Protein AF-A0A7Z2YD79-F1 (afdb_monomer_lite)

pLDDT: mean 74.59, std 18.88, range [26.5, 95.44]

Secondary structure (DSSP, 8-state):
-HHHHHHHTS------------------HHHHHHHHHHHHTT-HHHHHHHHHHHHH-GGG-S-HHHHHHHHHHHHHTT-HHHHHHHHHHHHHHTTT-TTHHHHHHHHHHHHTTT-HHHHHHHHHHHHHHHHHHHHHHHHTS---------------------S-HHHHHHHHHHHHHHHHHHHHHHHHHHHHHHTS-HHHHHHHHHHHHHHHHHHHHHHHHHHHHHHHHHHHHHHHHHHHHHHHHTS-HHHHHHHHHHHHT--TT----HHHHHHHHHHHHHHH-GGGT--HHHHHHHHHHHHHHHHHHHTT-

Foldseek 3Di:
DVVVVVVVPPDPDDDDPDPDPDPPPPDDPVNLVVLVVCVVVVNLVSLVVNLVVCVNPVVPDPDPVVSLVSLVVNLVVVDLVSLLVQLSSLVVCCVVPVVSLVVSLVSLVVCVVPDVVSVVVNVVSVVVVVVVVVVVVVVPPDDPDDDDDDDDDDDDDDDDDDDCPPVVVVVVVVVVVVVVVVVVVVVVVVVVVVPPDPVVVVVVVVVVVVVVVVVVVVVVVVVVVVVVVVVVVVVVVVVVVVVVVPDDLVVLLCLLCVLLVHHPVDLDDLVVLVVSLVVQCVQQPVVVVHDPVSNVSSVSSSVSSVVVVVVVD

InterPro domains:
  IPR001623 DnaJ domain [PF00226] (269-307)
  IPR001623 DnaJ domain [PS50076] (255-313)
  IPR001623 DnaJ domain [SM00271] (254-310)
  IPR001623 DnaJ domain [cd06257] (269-305)
  IPR036869 Chaperone J-domain superfamily [G3DSA:1.10.287.110] (245-311)
  IPR036869 Chaperone J-domain superfamily [SSF46565] (253-310)

Sequence (313 aa):
MQRLLIILSLSIGLLIPTKADTLHTNIDSEALAQIERKADLGDTSAQQQLVDLYLADASLIRDQEWFDKLLVANAFEQHLSSQLALAEKLEALSLTQPAALDLAIAMYGVIEEQSPEARSKYYHLLERKFNDSKKAQLANLPTIEVNDSEDGQTINADRDSSIHLWLSYLVIGFLSLGLIATITILKRARDVIKSIDHTDLQQQIASQKEQISRQTQQLKKAQRLIAQYEHVNHREPQQKAYKVASATPDKRLLQACRIFGYTPKTIPSPEEIKRQYKKLSHRYHPDRHGDSEKMKSINTAFTLLIKHHTEKA

Organism: NCBI:txid1481923

Structure (mmCIF, N/CA/C/O backbone):
data_AF-A0A7Z2YD79-F1
#
_entry.id   AF-A0A7Z2YD79-F1
#
loop_
_atom_site.group_PDB
_atom_site.id
_atom_site.type_symbol
_atom_site.label_atom_id
_atom_site.label_alt_id
_atom_site.label_comp_id
_atom_site.label_asym_id
_atom_site.label_entity_id
_atom_site.label_seq_id
_atom_site.pdbx_PDB_ins_code
_atom_site.Cartn_x
_atom_site.Cartn_y
_atom_site.Cartn_z
_atom_site.occupancy
_atom_site.B_iso_or_equiv
_atom_site.auth_seq_id
_atom_site.auth_comp_id
_atom_site.auth_asym_id
_atom_site.auth_atom_id
_atom_site.pdbx_PDB_model_num
ATOM 1 N N . MET A 1 1 ? 10.516 14.520 -14.125 1.00 44.00 1 MET A N 1
ATOM 2 C CA . MET A 1 1 ? 10.399 13.426 -15.113 1.00 44.00 1 MET A CA 1
ATOM 3 C C . MET A 1 1 ? 11.576 12.450 -15.008 1.00 44.00 1 MET A C 1
ATOM 5 O O . MET A 1 1 ? 11.358 11.347 -14.542 1.00 44.00 1 MET A O 1
ATOM 9 N N . GLN A 1 2 ? 12.830 12.845 -15.287 1.00 32.50 2 GLN A N 1
ATOM 10 C CA . GLN A 1 2 ? 13.995 11.929 -15.209 1.00 32.50 2 GLN A CA 1
ATOM 11 C C . GLN A 1 2 ? 14.335 11.389 -13.804 1.00 32.50 2 GLN A C 1
ATOM 13 O O . GLN A 1 2 ? 14.799 10.264 -13.680 1.00 32.50 2 GLN A O 1
ATOM 18 N N . ARG A 1 3 ? 14.087 12.146 -12.726 1.00 31.47 3 ARG A N 1
ATOM 19 C CA . ARG A 1 3 ? 14.461 11.718 -11.361 1.00 31.47 3 ARG A CA 1
ATOM 20 C C . ARG A 1 3 ? 13.578 10.612 -10.768 1.00 31.47 3 ARG A C 1
ATOM 22 O O . ARG A 1 3 ? 14.035 9.914 -9.877 1.00 31.47 3 ARG A O 1
ATOM 29 N N . LEU A 1 4 ? 12.355 10.435 -11.272 1.00 37.72 4 LEU A N 1
ATOM 30 C CA . LEU A 1 4 ? 11.455 9.356 -10.837 1.00 37.72 4 LEU A CA 1
ATOM 31 C C . LEU A 1 4 ? 11.812 8.025 -11.522 1.00 37.72 4 LEU A C 1
ATOM 33 O O . LEU A 1 4 ? 11.772 6.982 -10.883 1.00 37.72 4 LEU A O 1
ATOM 37 N N . LEU A 1 5 ? 12.286 8.084 -12.773 1.00 42.38 5 LEU A N 1
ATOM 38 C CA . LEU A 1 5 ? 12.812 6.930 -13.514 1.00 42.38 5 LEU A CA 1
ATOM 39 C C . LEU A 1 5 ? 14.138 6.398 -12.942 1.00 42.38 5 LEU A C 1
ATOM 41 O O . LEU A 1 5 ? 14.359 5.195 -12.950 1.00 42.38 5 LEU A O 1
ATOM 45 N N . ILE A 1 6 ? 14.997 7.272 -12.401 1.00 40.12 6 ILE A N 1
ATOM 46 C CA . ILE A 1 6 ? 16.312 6.880 -11.853 1.00 40.12 6 ILE A CA 1
ATOM 47 C C . ILE A 1 6 ? 16.197 6.195 -10.478 1.00 40.12 6 ILE A C 1
ATOM 49 O O . ILE A 1 6 ? 17.045 5.384 -10.121 1.00 40.12 6 ILE A O 1
ATOM 53 N N . ILE A 1 7 ? 15.146 6.480 -9.702 1.00 43.44 7 ILE A N 1
ATOM 54 C CA . ILE A 1 7 ? 14.924 5.808 -8.407 1.00 43.44 7 ILE A CA 1
ATOM 55 C C . ILE A 1 7 ? 14.301 4.414 -8.612 1.00 43.44 7 ILE A C 1
ATOM 57 O O . ILE A 1 7 ? 14.540 3.517 -7.812 1.00 43.44 7 ILE A O 1
ATOM 61 N N . LEU A 1 8 ? 13.579 4.200 -9.718 1.00 42.88 8 LEU A N 1
ATOM 62 C CA . LEU A 1 8 ? 13.009 2.901 -10.095 1.00 42.88 8 LEU A CA 1
ATOM 63 C C . LEU A 1 8 ? 13.995 1.970 -10.826 1.00 42.88 8 LEU A C 1
ATOM 65 O O . LEU A 1 8 ? 13.714 0.784 -10.951 1.00 42.88 8 LEU A O 1
ATOM 69 N N . SER A 1 9 ? 15.155 2.462 -11.278 1.00 37.72 9 SER A N 1
ATOM 70 C CA . SER A 1 9 ? 16.135 1.667 -12.037 1.00 37.72 9 SER A CA 1
ATOM 71 C C . SER A 1 9 ? 17.168 0.922 -11.179 1.00 37.72 9 SER A C 1
ATOM 73 O O . SER A 1 9 ? 18.144 0.407 -11.721 1.00 37.72 9 SER A O 1
ATOM 75 N N . LEU A 1 10 ? 17.006 0.864 -9.852 1.00 40.34 10 LEU A N 1
ATOM 76 C CA . LEU A 1 10 ? 17.893 0.088 -8.981 1.00 40.34 10 LEU A CA 1
ATOM 77 C C . LEU A 1 10 ? 17.223 -1.230 -8.563 1.00 40.34 10 LEU A C 1
ATOM 79 O O . LEU A 1 10 ? 16.503 -1.307 -7.570 1.00 40.34 10 LEU A O 1
ATOM 83 N N . SER A 1 11 ? 17.522 -2.264 -9.352 1.00 44.88 11 SER A N 1
ATOM 84 C CA . SER A 1 11 ? 17.367 -3.690 -9.038 1.00 44.88 11 SER A CA 1
ATOM 85 C C . SER A 1 11 ? 15.944 -4.152 -8.720 1.00 44.88 11 SER A C 1
ATOM 87 O O . SER A 1 11 ? 15.624 -4.525 -7.591 1.00 44.88 11 SER A O 1
ATOM 89 N N . ILE A 1 12 ? 15.108 -4.213 -9.756 1.00 50.62 12 ILE A N 1
ATOM 90 C CA . ILE A 1 12 ? 13.835 -4.930 -9.710 1.00 50.62 12 ILE A CA 1
ATOM 91 C C . ILE A 1 12 ? 14.091 -6.376 -10.142 1.00 50.62 12 ILE A C 1
ATOM 93 O O . ILE A 1 12 ? 14.027 -6.733 -11.311 1.00 50.62 12 ILE A O 1
ATOM 97 N N . GLY A 1 13 ? 14.441 -7.206 -9.168 1.00 44.19 13 GLY A N 1
ATOM 98 C CA . GLY A 1 13 ? 14.513 -8.654 -9.311 1.00 44.19 13 GLY A CA 1
ATOM 99 C C . GLY A 1 13 ? 13.695 -9.286 -8.202 1.00 44.19 13 GLY A C 1
ATOM 100 O O . GLY A 1 13 ? 14.263 -9.791 -7.240 1.00 44.19 13 GLY A O 1
ATOM 101 N N . LEU A 1 14 ? 12.367 -9.202 -8.291 1.00 38.81 14 LEU A N 1
ATOM 102 C CA . LEU A 1 14 ? 11.480 -9.956 -7.412 1.00 38.81 14 LEU A CA 1
ATOM 103 C C . LEU A 1 14 ? 10.373 -10.593 -8.252 1.00 38.81 14 LEU A C 1
ATOM 105 O O . LEU A 1 14 ? 9.575 -9.899 -8.879 1.00 38.81 14 LEU A O 1
ATOM 109 N N . LEU A 1 15 ? 10.382 -11.926 -8.267 1.00 39.72 15 LEU A N 1
ATOM 110 C CA . LEU A 1 15 ? 9.364 -12.775 -8.872 1.00 39.72 15 LEU A CA 1
ATOM 111 C C . LEU A 1 15 ? 8.005 -12.454 -8.237 1.00 39.72 15 LEU A C 1
ATOM 113 O O . LEU A 1 15 ? 7.855 -12.541 -7.018 1.00 39.72 15 LEU A O 1
ATOM 117 N N . ILE A 1 16 ? 7.026 -12.102 -9.065 1.00 44.88 16 ILE A N 1
ATOM 118 C CA . ILE A 1 16 ? 5.628 -11.958 -8.654 1.00 44.88 16 ILE A CA 1
ATOM 119 C C . ILE A 1 16 ? 5.097 -13.371 -8.353 1.00 44.88 16 ILE A C 1
ATOM 121 O O . ILE A 1 16 ? 5.139 -14.221 -9.244 1.00 44.88 16 ILE A O 1
ATOM 125 N N . PRO A 1 17 ? 4.592 -13.676 -7.145 1.00 37.09 17 PRO A N 1
ATOM 126 C CA . PRO A 1 17 ? 3.834 -14.899 -6.933 1.00 37.09 17 PRO A CA 1
ATOM 127 C C . PRO A 1 17 ? 2.419 -14.691 -7.484 1.00 37.09 17 PRO A C 1
ATOM 129 O O . PRO A 1 17 ? 1.547 -14.161 -6.797 1.00 37.09 17 PRO A O 1
ATOM 132 N N . THR A 1 18 ? 2.180 -15.086 -8.735 1.00 41.19 18 THR A N 1
ATOM 133 C CA . THR A 1 18 ? 0.824 -15.129 -9.287 1.00 41.19 18 THR A CA 1
ATOM 134 C C . THR A 1 18 ? 0.119 -16.392 -8.801 1.00 41.19 18 THR A C 1
ATOM 136 O O . THR A 1 18 ? 0.639 -17.509 -8.845 1.00 41.19 18 THR A O 1
ATOM 139 N N . LYS A 1 19 ? -1.094 -16.204 -8.285 1.00 37.41 19 LYS A N 1
ATOM 140 C CA . LYS A 1 19 ? -2.039 -17.278 -7.999 1.00 37.41 19 LYS A CA 1
ATOM 141 C C . LYS A 1 19 ? -2.409 -17.913 -9.341 1.00 37.41 19 LYS A C 1
ATOM 143 O O . LYS A 1 19 ? -3.226 -17.373 -10.075 1.00 37.41 19 LYS A O 1
ATOM 148 N N . ALA A 1 20 ? -1.734 -19.006 -9.676 1.00 37.53 20 ALA A N 1
ATOM 149 C CA . ALA A 1 20 ? -1.903 -19.719 -10.931 1.00 37.53 20 ALA A CA 1
ATOM 150 C C . ALA A 1 20 ? -3.272 -20.419 -10.981 1.00 37.53 20 ALA A C 1
ATOM 152 O O . ALA A 1 20 ? -3.396 -21.580 -10.602 1.00 37.53 20 ALA A O 1
ATOM 153 N N . ASP A 1 21 ? -4.289 -19.714 -11.473 1.00 36.91 21 ASP A N 1
ATOM 154 C CA . ASP A 1 21 ? -5.290 -20.346 -12.329 1.00 36.91 21 ASP A CA 1
ATOM 155 C C . ASP A 1 21 ? -4.723 -20.280 -13.750 1.00 36.91 21 ASP A C 1
ATOM 157 O O . ASP A 1 21 ? -4.770 -19.247 -14.415 1.00 36.91 21 ASP A O 1
ATOM 161 N N . THR A 1 22 ? -4.087 -21.367 -14.186 1.00 42.34 22 THR A N 1
ATOM 162 C CA . THR A 1 22 ? -3.480 -21.491 -15.516 1.00 42.34 22 THR A CA 1
ATOM 163 C C . THR A 1 22 ? -4.565 -21.517 -16.592 1.00 42.34 22 THR A C 1
ATOM 165 O O . THR A 1 22 ? -4.960 -22.584 -17.069 1.00 42.34 22 THR A O 1
ATOM 168 N N . LEU A 1 23 ? -5.049 -20.345 -17.000 1.00 39.56 23 LEU A N 1
ATOM 169 C CA . LEU A 1 23 ? -5.599 -20.164 -18.336 1.00 39.56 23 LEU A CA 1
ATOM 170 C C . LEU A 1 23 ? -4.406 -19.938 -19.268 1.00 39.56 23 LEU A C 1
ATOM 172 O O . LEU A 1 23 ? -3.889 -18.831 -19.362 1.00 39.56 23 LEU A O 1
ATOM 176 N N . HIS A 1 24 ? -3.941 -20.992 -19.940 1.00 48.91 24 HIS A N 1
ATOM 177 C CA . HIS A 1 24 ? -2.973 -20.830 -21.022 1.00 48.91 24 HIS A CA 1
ATOM 178 C C . HIS A 1 24 ? -3.610 -19.965 -22.112 1.00 48.91 24 HIS A C 1
ATOM 180 O O . HIS A 1 24 ? -4.477 -20.426 -22.860 1.00 48.91 24 HIS A O 1
ATOM 186 N N . THR A 1 25 ? -3.200 -18.702 -22.201 1.00 58.38 25 THR A N 1
ATOM 187 C CA . THR A 1 25 ? -3.506 -17.857 -23.350 1.00 58.38 25 THR A CA 1
ATOM 188 C C . THR A 1 25 ? -2.749 -18.430 -24.541 1.00 58.38 25 THR A C 1
ATOM 190 O O . THR A 1 25 ? -1.557 -18.189 -24.705 1.00 58.38 25 THR A O 1
ATOM 193 N N . ASN A 1 26 ? -3.423 -19.257 -25.342 1.00 66.12 26 ASN A N 1
ATOM 194 C CA . ASN A 1 26 ? -2.871 -19.829 -26.566 1.00 66.12 26 ASN A CA 1
ATOM 195 C C . ASN A 1 26 ? -2.767 -18.725 -27.630 1.00 66.12 26 ASN A C 1
ATOM 197 O O . ASN A 1 26 ? -3.667 -18.552 -28.450 1.00 66.12 26 ASN A O 1
ATOM 201 N N . ILE A 1 27 ? -1.718 -17.910 -27.532 1.00 77.62 27 ILE A N 1
ATOM 202 C CA . ILE A 1 27 ? -1.375 -16.890 -28.516 1.00 77.62 27 ILE A CA 1
ATOM 203 C C . ILE A 1 27 ? -0.245 -17.410 -29.384 1.00 77.62 27 ILE A C 1
ATOM 205 O O . ILE A 1 27 ? 0.809 -17.816 -28.893 1.00 77.62 27 ILE A O 1
ATOM 209 N N . ASP A 1 28 ? -0.467 -17.343 -30.692 1.00 85.38 28 ASP A N 1
ATOM 210 C CA . ASP A 1 28 ? 0.536 -17.696 -31.682 1.00 85.38 28 ASP A CA 1
ATOM 211 C C . ASP A 1 28 ? 1.771 -16.795 -31.533 1.00 85.38 28 ASP A C 1
ATOM 213 O O . ASP A 1 28 ? 1.665 -15.569 -31.426 1.00 85.38 28 ASP A O 1
ATOM 217 N N . SER A 1 29 ? 2.969 -17.387 -31.587 1.00 84.38 29 SER A N 1
ATOM 218 C CA . SER A 1 29 ? 4.231 -16.641 -31.445 1.00 84.38 29 SER A CA 1
ATOM 219 C C . SER A 1 29 ? 4.384 -15.517 -32.478 1.00 84.38 29 SER A C 1
ATOM 221 O O . SER A 1 29 ? 5.078 -14.536 -32.210 1.00 84.38 29 SER A O 1
ATOM 223 N N . GLU A 1 30 ? 3.777 -15.654 -33.657 1.00 88.81 30 GLU A N 1
ATOM 224 C CA . GLU A 1 30 ? 3.788 -14.621 -34.695 1.00 88.81 30 GLU A CA 1
ATOM 225 C C . GLU A 1 30 ? 2.890 -13.432 -34.326 1.00 88.81 30 GLU A C 1
ATOM 227 O O . GLU A 1 30 ? 3.283 -12.278 -34.516 1.00 88.81 30 GLU A O 1
ATOM 232 N N . ALA A 1 31 ? 1.725 -13.704 -33.731 1.00 88.06 31 ALA A N 1
ATOM 233 C CA . ALA A 1 31 ? 0.810 -12.679 -33.244 1.00 88.06 31 ALA A CA 1
ATOM 234 C C . ALA A 1 31 ? 1.432 -11.892 -32.081 1.00 88.06 31 ALA A C 1
ATOM 236 O O . ALA A 1 31 ? 1.391 -10.661 -32.092 1.00 88.06 31 ALA A O 1
ATOM 237 N N . LEU A 1 32 ? 2.095 -12.575 -31.137 1.00 89.56 32 LEU A N 1
ATOM 238 C CA . LEU A 1 32 ? 2.839 -11.919 -30.055 1.00 89.56 32 LEU A CA 1
ATOM 239 C C . LEU A 1 32 ? 3.935 -10.996 -30.609 1.00 89.56 32 LEU A C 1
ATOM 241 O O . LEU A 1 32 ? 3.976 -9.817 -30.268 1.00 89.56 32 LEU A O 1
ATOM 245 N N . ALA A 1 33 ? 4.749 -11.485 -31.550 1.00 90.38 33 ALA A N 1
ATOM 246 C CA . ALA A 1 33 ? 5.812 -10.692 -32.173 1.00 90.38 33 ALA A CA 1
ATOM 247 C C . ALA A 1 33 ? 5.286 -9.493 -32.988 1.00 90.38 33 ALA A C 1
ATOM 249 O O . ALA A 1 33 ? 6.007 -8.525 -33.244 1.00 90.38 33 ALA A O 1
ATOM 250 N N . GLN A 1 34 ? 4.042 -9.545 -33.470 1.00 92.94 34 GLN A N 1
ATOM 251 C CA . GLN A 1 34 ? 3.404 -8.399 -34.112 1.00 92.94 34 GLN A CA 1
ATOM 252 C C . GLN A 1 34 ? 2.958 -7.351 -33.085 1.00 92.94 34 GLN A C 1
ATOM 254 O O . GLN A 1 34 ? 3.120 -6.157 -33.342 1.00 92.94 34 GLN A O 1
ATOM 259 N N . ILE A 1 35 ? 2.418 -7.785 -31.943 1.00 92.19 35 ILE A N 1
ATOM 260 C CA . ILE A 1 35 ? 2.015 -6.898 -30.844 1.00 92.19 35 ILE A CA 1
ATOM 261 C C . ILE A 1 35 ? 3.248 -6.213 -30.247 1.00 92.19 35 ILE A C 1
ATOM 263 O O . ILE A 1 35 ? 3.247 -4.991 -30.137 1.00 92.19 35 ILE A O 1
ATOM 267 N N . GLU A 1 36 ? 4.319 -6.962 -29.967 1.00 91.94 36 GLU A N 1
ATOM 268 C CA . GLU A 1 36 ? 5.601 -6.423 -29.482 1.00 91.94 36 GLU A CA 1
ATOM 269 C C . GLU A 1 36 ? 6.131 -5.327 -30.413 1.00 91.94 36 GLU A C 1
ATOM 271 O O . GLU A 1 36 ? 6.377 -4.206 -29.979 1.00 91.94 36 GLU A O 1
ATOM 276 N N . ARG A 1 37 ? 6.193 -5.597 -31.726 1.00 92.38 37 ARG A N 1
ATOM 277 C CA . ARG A 1 37 ? 6.650 -4.603 -32.711 1.00 92.38 37 ARG A CA 1
ATOM 278 C C . ARG A 1 37 ? 5.801 -3.336 -32.722 1.00 92.38 37 ARG A C 1
ATOM 280 O O . ARG A 1 37 ? 6.340 -2.249 -32.889 1.00 92.38 37 ARG A O 1
ATOM 287 N N . LYS A 1 38 ? 4.478 -3.449 -32.588 1.00 93.19 38 LYS A N 1
ATOM 288 C CA . LYS A 1 38 ? 3.597 -2.271 -32.519 1.00 93.19 38 LYS A CA 1
ATOM 289 C C . LYS A 1 38 ? 3.793 -1.504 -31.212 1.00 93.19 38 LYS A C 1
ATOM 291 O O . LYS A 1 38 ? 3.866 -0.278 -31.242 1.00 93.19 38 LYS A O 1
ATOM 296 N N . ALA A 1 39 ? 3.929 -2.218 -30.097 1.00 90.75 39 ALA A N 1
ATOM 297 C CA . ALA A 1 39 ? 4.196 -1.632 -28.790 1.00 90.75 39 ALA A CA 1
ATOM 298 C C . ALA A 1 39 ? 5.530 -0.860 -28.777 1.00 90.75 39 ALA A C 1
ATOM 300 O O . ALA A 1 39 ? 5.572 0.272 -28.289 1.00 90.75 39 ALA A O 1
ATOM 301 N N . ASP A 1 40 ? 6.575 -1.416 -29.401 1.00 89.19 40 ASP A N 1
ATOM 302 C CA . ASP A 1 40 ? 7.886 -0.777 -29.589 1.00 89.19 40 ASP A CA 1
ATOM 303 C C . ASP A 1 40 ? 7.817 0.493 -30.446 1.00 89.19 40 ASP A C 1
ATOM 305 O O . ASP A 1 40 ? 8.563 1.447 -30.225 1.00 89.19 40 ASP A O 1
ATOM 309 N N . LEU A 1 41 ? 6.898 0.532 -31.414 1.00 91.81 41 LEU A N 1
ATOM 310 C CA . LEU A 1 41 ? 6.641 1.710 -32.245 1.00 91.81 41 LEU A CA 1
ATOM 311 C C . LEU A 1 41 ? 5.810 2.792 -31.530 1.00 91.81 41 LEU A C 1
ATOM 313 O O . LEU A 1 41 ? 5.573 3.850 -32.113 1.00 91.81 41 LEU A O 1
ATOM 317 N N . GLY A 1 42 ? 5.392 2.559 -30.282 1.00 86.50 42 GLY A N 1
ATOM 318 C CA . GLY A 1 42 ? 4.643 3.524 -29.475 1.00 86.50 42 GLY A CA 1
ATOM 319 C C . GLY A 1 42 ? 3.121 3.442 -29.615 1.00 86.50 42 GLY A C 1
ATOM 320 O O . GLY A 1 42 ? 2.435 4.387 -29.236 1.00 86.50 42 GLY A O 1
ATOM 321 N N . ASP A 1 43 ? 2.579 2.352 -30.167 1.00 91.06 43 ASP A N 1
ATOM 322 C CA . ASP A 1 43 ? 1.129 2.130 -30.231 1.00 91.06 43 ASP A CA 1
ATOM 323 C C . ASP A 1 43 ? 0.580 1.802 -28.832 1.00 91.06 43 ASP A C 1
ATOM 325 O O . ASP A 1 43 ? 0.763 0.690 -28.337 1.00 91.06 43 ASP A O 1
ATOM 329 N N . THR A 1 44 ? -0.106 2.758 -28.199 1.00 88.62 44 THR A N 1
ATOM 330 C CA . THR A 1 44 ? -0.628 2.626 -26.827 1.00 88.62 44 THR A CA 1
ATOM 331 C C . THR A 1 44 ? -1.635 1.484 -26.678 1.00 88.62 44 THR A C 1
ATOM 333 O O . THR A 1 44 ? -1.644 0.794 -25.661 1.00 88.62 44 THR A O 1
ATOM 336 N N . SER A 1 45 ? -2.430 1.192 -27.714 1.00 89.31 45 SER A N 1
ATOM 337 C CA . SER A 1 45 ? -3.363 0.062 -27.680 1.00 89.31 45 SER A CA 1
ATOM 338 C C . SER A 1 45 ? -2.619 -1.270 -27.700 1.00 89.31 45 SER A C 1
ATOM 340 O O . SER A 1 45 ? -3.028 -2.205 -27.013 1.00 89.31 45 SER A O 1
ATOM 342 N N . ALA A 1 46 ? -1.541 -1.368 -28.483 1.00 91.19 46 ALA A N 1
ATOM 343 C CA . ALA A 1 46 ? -0.698 -2.559 -28.509 1.00 91.19 46 ALA A CA 1
ATOM 344 C C . ALA A 1 46 ? 0.103 -2.710 -27.209 1.00 91.19 46 ALA A C 1
ATOM 346 O O . ALA A 1 46 ? 0.274 -3.827 -26.732 1.00 91.19 46 ALA A O 1
ATOM 347 N N . GLN A 1 47 ? 0.550 -1.600 -26.617 1.00 90.88 47 GLN A N 1
ATOM 348 C CA . GLN A 1 47 ? 1.218 -1.583 -25.316 1.00 90.88 47 GLN A CA 1
ATOM 349 C C . GLN A 1 47 ? 0.305 -2.114 -24.209 1.00 90.88 47 GLN A C 1
ATOM 351 O O . GLN A 1 47 ? 0.705 -3.030 -23.493 1.00 90.88 47 GLN A O 1
ATOM 356 N N . GLN A 1 48 ? -0.932 -1.619 -24.119 1.00 89.38 48 GLN A N 1
ATOM 357 C CA . GLN A 1 48 ? -1.895 -2.101 -23.130 1.00 89.38 48 GLN A CA 1
ATOM 358 C C . GLN A 1 48 ? -2.261 -3.569 -23.371 1.00 89.38 48 GLN A C 1
ATOM 360 O O . GLN A 1 48 ? -2.257 -4.366 -22.434 1.00 89.38 48 GLN A O 1
ATOM 365 N N . GLN A 1 49 ? -2.501 -3.953 -24.630 1.00 90.75 49 GLN A N 1
ATOM 366 C CA . GLN A 1 49 ? -2.765 -5.348 -24.983 1.00 90.75 49 GLN A CA 1
ATOM 367 C C . GLN A 1 49 ? -1.609 -6.254 -24.550 1.00 90.75 49 GLN A C 1
ATOM 369 O O . GLN A 1 49 ? -1.841 -7.327 -24.004 1.00 90.75 49 GLN A O 1
ATOM 374 N N . LEU A 1 50 ? -0.366 -5.825 -24.758 1.00 91.56 50 LEU A N 1
ATOM 375 C CA . LEU A 1 50 ? 0.804 -6.594 -24.363 1.00 91.56 50 LEU A CA 1
ATOM 376 C C . LEU A 1 50 ? 0.952 -6.708 -22.844 1.00 91.56 50 LEU A C 1
ATOM 378 O O . LEU A 1 50 ? 1.283 -7.783 -22.349 1.00 91.56 50 LEU A O 1
ATOM 382 N N . VAL A 1 51 ? 0.673 -5.629 -22.106 1.00 91.62 51 VAL A N 1
ATOM 383 C CA . VAL A 1 51 ? 0.663 -5.650 -20.639 1.00 91.62 51 VAL A CA 1
ATOM 384 C C . VAL A 1 51 ? -0.364 -6.654 -20.129 1.00 91.62 51 VAL A C 1
ATOM 386 O O . VAL A 1 51 ? -0.016 -7.496 -19.307 1.00 91.62 51 VAL A O 1
ATOM 389 N N . ASP A 1 52 ? -1.592 -6.631 -20.649 1.00 91.00 52 ASP A N 1
ATOM 390 C CA . ASP A 1 52 ? -2.640 -7.565 -20.229 1.00 91.00 52 ASP A CA 1
ATOM 391 C C . ASP A 1 52 ? -2.255 -9.030 -20.514 1.00 91.00 52 ASP A C 1
ATOM 393 O O . ASP A 1 52 ? -2.513 -9.908 -19.689 1.00 91.00 52 ASP A O 1
ATOM 397 N N . LEU A 1 53 ? -1.573 -9.301 -21.635 1.00 91.25 53 LEU A N 1
ATOM 398 C CA . LEU A 1 53 ? -1.055 -10.639 -21.949 1.00 91.25 53 LEU A CA 1
ATOM 399 C C . LEU A 1 53 ? 0.032 -11.095 -20.980 1.00 91.25 53 LEU A C 1
ATOM 401 O O . LEU A 1 53 ? 0.002 -12.232 -20.520 1.00 91.25 53 LEU A O 1
ATOM 405 N N . TYR A 1 54 ? 0.973 -10.218 -20.644 1.00 91.69 54 TYR A N 1
ATOM 406 C CA . TYR A 1 54 ? 2.052 -10.534 -19.707 1.00 91.69 54 TYR A CA 1
ATOM 407 C C . TYR A 1 54 ? 1.570 -10.665 -18.262 1.00 91.69 54 TYR A C 1
ATOM 409 O O . TYR A 1 54 ? 2.127 -11.452 -17.499 1.00 91.69 54 TYR A O 1
ATOM 417 N N . LEU A 1 55 ? 0.519 -9.935 -17.884 1.00 90.12 55 LEU A N 1
ATOM 418 C CA . LEU A 1 55 ? -0.148 -10.115 -16.595 1.00 90.12 55 LEU A CA 1
ATOM 419 C C . LEU A 1 55 ? -0.915 -11.440 -16.528 1.00 90.12 55 LEU A C 1
ATOM 421 O O . LEU A 1 55 ? -0.950 -12.062 -15.466 1.00 90.12 55 LEU A O 1
ATOM 425 N N . ALA A 1 56 ? -1.511 -11.879 -17.640 1.00 88.88 56 ALA A N 1
ATOM 426 C CA . ALA A 1 56 ? -2.200 -13.165 -17.723 1.00 88.88 56 ALA A CA 1
ATOM 427 C C . ALA A 1 56 ? -1.225 -14.352 -17.721 1.00 88.88 56 ALA A C 1
ATOM 429 O O . ALA A 1 56 ? -1.473 -15.352 -17.047 1.00 88.88 56 ALA A O 1
ATOM 430 N N . ASP A 1 57 ? -0.110 -14.236 -18.444 1.00 88.00 57 ASP A N 1
ATOM 431 C CA . ASP A 1 57 ? 0.912 -15.271 -18.533 1.00 88.00 57 ASP A CA 1
ATOM 432 C C . ASP A 1 57 ? 2.324 -14.674 -18.454 1.00 88.00 57 ASP A C 1
ATOM 434 O O . ASP A 1 57 ? 2.928 -14.251 -19.444 1.00 88.00 57 ASP A O 1
ATOM 438 N N . ALA A 1 58 ? 2.885 -14.710 -17.245 1.00 85.69 58 ALA A N 1
ATOM 439 C CA . ALA A 1 58 ? 4.234 -14.229 -16.973 1.00 85.69 58 ALA A CA 1
ATOM 440 C C . ALA A 1 58 ? 5.326 -15.033 -17.708 1.00 85.69 58 ALA A C 1
ATOM 442 O O . ALA A 1 58 ? 6.448 -14.547 -17.836 1.00 85.69 58 ALA A O 1
ATOM 443 N N . SER A 1 59 ? 5.030 -16.243 -18.211 1.00 87.25 59 SER A N 1
ATOM 444 C CA . SER A 1 59 ? 6.001 -17.042 -18.976 1.00 87.25 59 SER A CA 1
ATOM 445 C C . SER A 1 59 ? 6.298 -16.457 -20.360 1.00 87.25 59 SER A C 1
ATOM 447 O O . SER A 1 59 ? 7.335 -16.765 -20.950 1.00 87.25 59 SER A O 1
ATOM 449 N N . LEU A 1 60 ? 5.424 -15.576 -20.857 1.00 87.44 60 LEU A N 1
ATOM 450 C CA . LEU A 1 60 ? 5.609 -14.866 -22.121 1.00 87.44 60 LEU A CA 1
ATOM 451 C C . LEU A 1 60 ? 6.606 -13.704 -22.002 1.00 87.44 60 LEU A C 1
ATOM 453 O O . LEU A 1 60 ? 7.098 -13.220 -23.022 1.00 87.44 60 LEU A O 1
ATOM 457 N N . ILE A 1 61 ? 6.927 -13.265 -20.780 1.00 87.88 61 ILE A N 1
ATOM 458 C CA . ILE A 1 61 ? 7.818 -12.130 -20.534 1.00 87.88 61 ILE A CA 1
ATOM 459 C C . ILE A 1 61 ? 9.259 -12.525 -20.875 1.00 87.88 61 ILE A C 1
ATOM 461 O O . ILE A 1 61 ? 9.891 -13.326 -20.186 1.00 87.88 61 ILE A O 1
ATOM 465 N N . ARG A 1 62 ? 9.801 -11.920 -21.935 1.00 85.00 62 ARG A N 1
ATOM 466 C CA . ARG A 1 62 ? 11.196 -12.120 -22.370 1.00 85.00 62 ARG A CA 1
ATOM 467 C C . ARG A 1 62 ? 12.171 -11.164 -21.693 1.00 85.00 62 ARG A C 1
ATOM 469 O O . ARG A 1 62 ? 13.294 -11.548 -21.382 1.00 85.00 62 ARG A O 1
ATOM 476 N N . ASP A 1 63 ? 11.732 -9.926 -21.481 1.00 87.56 63 ASP A N 1
ATOM 477 C CA . ASP A 1 63 ? 12.504 -8.856 -20.855 1.00 87.56 63 ASP A CA 1
ATOM 478 C C . ASP A 1 63 ? 11.678 -8.228 -19.727 1.00 87.56 63 ASP A C 1
ATOM 480 O O . ASP A 1 63 ? 10.718 -7.485 -19.955 1.00 87.56 63 ASP A O 1
ATOM 484 N N . GLN A 1 64 ? 12.066 -8.553 -18.493 1.00 87.62 64 GLN A N 1
ATOM 485 C CA . GLN A 1 64 ? 11.411 -8.047 -17.294 1.00 87.62 64 GLN A CA 1
ATOM 486 C C . GLN A 1 64 ? 11.592 -6.532 -17.145 1.00 87.62 64 GLN A C 1
ATOM 488 O O . GLN A 1 64 ? 10.657 -5.845 -16.750 1.00 87.62 64 GLN A O 1
ATOM 493 N N . GLU A 1 65 ? 12.767 -5.988 -17.471 1.00 88.06 65 GLU A N 1
ATOM 494 C CA . GLU A 1 65 ? 13.037 -4.556 -17.311 1.00 88.06 65 GLU A CA 1
ATOM 495 C C . GLU A 1 65 ? 12.196 -3.733 -18.292 1.00 88.06 65 GLU A C 1
ATOM 497 O O . GLU A 1 65 ? 11.682 -2.660 -17.956 1.00 88.06 65 GLU A O 1
ATOM 502 N N . TRP A 1 66 ? 12.031 -4.247 -19.508 1.00 87.81 66 TRP A N 1
ATOM 503 C CA . TRP A 1 66 ? 11.157 -3.640 -20.498 1.00 87.81 66 TRP A CA 1
ATOM 504 C C . TRP A 1 66 ? 9.687 -3.697 -20.080 1.00 87.81 66 TRP A C 1
ATOM 506 O O . TRP A 1 66 ? 9.015 -2.661 -20.096 1.00 87.81 66 TRP A O 1
ATOM 516 N N . PHE A 1 67 ? 9.207 -4.859 -19.624 1.00 91.19 67 PHE A N 1
ATOM 517 C CA . PHE A 1 67 ? 7.842 -4.991 -19.114 1.00 91.19 67 PHE A CA 1
ATOM 518 C C . PHE A 1 67 ? 7.572 -4.029 -17.955 1.00 91.19 67 PHE A C 1
ATOM 520 O O . PHE A 1 67 ? 6.528 -3.390 -17.905 1.00 91.19 67 PHE A O 1
ATOM 527 N N . ASP A 1 68 ? 8.535 -3.858 -17.055 1.00 89.50 68 ASP A N 1
ATOM 528 C CA . ASP A 1 68 ? 8.399 -2.972 -15.907 1.00 89.50 68 ASP A CA 1
ATOM 529 C C . ASP A 1 68 ? 8.210 -1.507 -16.317 1.00 89.50 68 ASP A C 1
ATOM 531 O O . ASP A 1 68 ? 7.359 -0.804 -15.766 1.00 89.50 68 ASP A O 1
ATOM 535 N N . LYS A 1 69 ? 8.980 -1.044 -17.308 1.00 89.62 69 LYS A N 1
ATOM 536 C CA . LYS A 1 69 ? 8.834 0.305 -17.874 1.00 89.62 69 LYS A CA 1
ATOM 537 C C . LYS A 1 69 ? 7.480 0.468 -18.554 1.00 89.62 69 LYS A C 1
ATOM 539 O O . LYS A 1 69 ? 6.820 1.491 -18.365 1.00 89.62 69 LYS A O 1
ATOM 544 N N . LEU A 1 70 ? 7.074 -0.544 -19.316 1.00 90.38 70 LEU A N 1
ATOM 545 C CA . LEU A 1 70 ? 5.808 -0.565 -20.034 1.00 90.38 70 LEU A CA 1
ATOM 546 C C . LEU A 1 70 ? 4.614 -0.520 -19.072 1.00 90.38 70 LEU A C 1
ATOM 548 O O . LEU A 1 70 ? 3.702 0.284 -19.257 1.00 90.38 70 LEU A O 1
ATOM 552 N N . LEU A 1 71 ? 4.658 -1.322 -18.008 1.00 91.56 71 LEU A N 1
ATOM 553 C CA . LEU A 1 71 ? 3.645 -1.377 -16.960 1.00 91.56 71 LEU A CA 1
ATOM 554 C C . LEU A 1 71 ? 3.481 -0.018 -16.274 1.00 91.56 71 LEU A C 1
ATOM 556 O O . LEU A 1 71 ? 2.362 0.459 -16.100 1.00 91.56 71 LEU A O 1
ATOM 560 N N . VAL A 1 72 ? 4.595 0.632 -15.922 1.00 89.88 72 VAL A N 1
ATOM 561 C CA . VAL A 1 72 ? 4.567 1.972 -15.322 1.00 89.88 72 VAL A CA 1
ATOM 562 C C . VAL A 1 72 ? 3.948 2.989 -16.279 1.00 89.88 72 VAL A C 1
ATOM 564 O O . VAL A 1 72 ? 3.109 3.776 -15.849 1.00 89.88 72 VAL A O 1
ATOM 567 N N . ALA A 1 73 ? 4.321 2.970 -17.561 1.00 87.69 73 ALA A N 1
ATOM 568 C CA . ALA A 1 73 ? 3.752 3.875 -18.558 1.00 87.69 73 ALA A CA 1
ATOM 569 C C . ALA A 1 73 ? 2.227 3.700 -18.680 1.00 87.69 73 ALA A C 1
ATOM 571 O O . ALA A 1 73 ? 1.487 4.670 -18.528 1.00 87.69 73 ALA A O 1
ATOM 572 N N . ASN A 1 74 ? 1.760 2.459 -18.830 1.00 88.44 74 ASN A N 1
ATOM 573 C CA . ASN A 1 74 ? 0.337 2.143 -18.990 1.00 88.44 74 ASN A CA 1
ATOM 574 C C . ASN A 1 74 ? -0.482 2.432 -17.722 1.00 88.44 74 ASN A C 1
ATOM 576 O O . ASN A 1 74 ? -1.643 2.832 -17.803 1.00 88.44 74 ASN A O 1
ATOM 580 N N . ALA A 1 75 ? 0.111 2.303 -16.532 1.00 87.38 75 ALA A N 1
ATOM 581 C CA . ALA A 1 75 ? -0.558 2.672 -15.285 1.00 87.38 75 ALA A CA 1
ATOM 582 C C . ALA A 1 75 ? -0.902 4.176 -15.217 1.00 87.38 75 ALA A C 1
ATOM 584 O O . ALA A 1 75 ? -1.916 4.557 -14.621 1.00 87.38 75 ALA A O 1
ATOM 585 N N . PHE A 1 76 ? -0.105 5.047 -15.848 1.00 83.94 76 PHE A N 1
ATOM 586 C CA . PHE A 1 76 ? -0.409 6.482 -15.934 1.00 83.94 76 PHE A CA 1
ATOM 587 C C . PHE A 1 76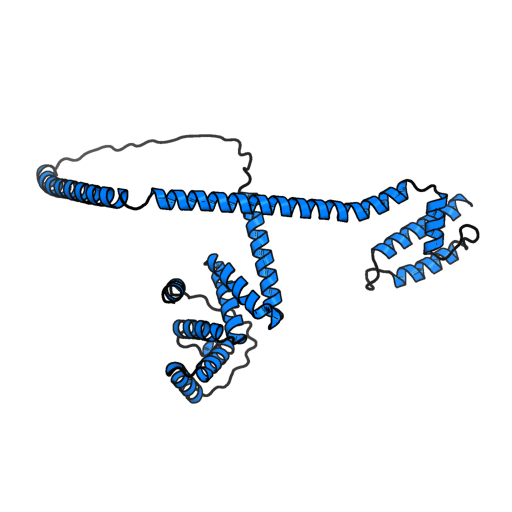 ? -1.483 6.821 -16.977 1.00 83.94 76 PHE A C 1
ATOM 589 O O . PHE A 1 76 ? -2.090 7.888 -16.886 1.00 83.94 76 PHE A O 1
ATOM 596 N N . GLU A 1 77 ? -1.782 5.909 -17.902 1.00 84.44 77 GLU A N 1
ATOM 597 C CA . GLU A 1 77 ? -2.858 6.049 -18.897 1.00 84.44 77 GLU A CA 1
ATOM 598 C C . GLU A 1 77 ? -4.249 5.673 -18.345 1.00 84.44 77 GLU A C 1
ATOM 600 O O . GLU A 1 77 ? -5.234 5.673 -19.075 1.00 84.44 77 GLU A O 1
ATOM 605 N N . GLN A 1 78 ? -4.358 5.432 -17.031 1.00 79.44 78 GLN A N 1
ATOM 606 C CA . GLN A 1 78 ? -5.600 5.074 -16.324 1.00 79.44 78 GLN A CA 1
ATOM 607 C C . GLN A 1 78 ? -6.175 3.698 -16.685 1.00 79.44 78 GLN A C 1
ATOM 609 O O . GLN A 1 78 ? -7.359 3.431 -16.477 1.00 79.44 78 GLN A O 1
ATOM 614 N N . HIS A 1 79 ? -5.332 2.784 -17.163 1.00 84.62 79 HIS A N 1
ATOM 615 C CA . HIS A 1 79 ? -5.709 1.385 -17.314 1.00 84.62 79 HIS A CA 1
ATOM 616 C C . HIS A 1 79 ? -5.733 0.682 -15.952 1.00 84.62 79 HIS A C 1
ATOM 618 O O . HIS A 1 79 ? -4.695 0.500 -15.314 1.00 84.62 79 HIS A O 1
ATOM 624 N N . LEU A 1 80 ? -6.927 0.272 -15.507 1.00 88.38 80 LEU A N 1
ATOM 625 C CA . LEU A 1 80 ? -7.147 -0.317 -14.181 1.00 88.38 80 LEU A CA 1
ATOM 626 C C . LEU A 1 80 ? -6.293 -1.573 -13.929 1.00 88.38 80 LEU A C 1
ATOM 628 O O . LEU A 1 80 ? -5.762 -1.723 -12.830 1.00 88.38 80 LEU A O 1
ATOM 632 N N . SER A 1 81 ? -6.130 -2.455 -14.926 1.00 87.75 81 SER A N 1
ATOM 633 C CA . SER A 1 81 ? -5.291 -3.662 -14.815 1.00 87.75 81 SER A CA 1
ATOM 634 C C . SER A 1 81 ? -3.825 -3.304 -14.557 1.00 87.75 81 SER A C 1
ATOM 636 O O . SER A 1 81 ? -3.221 -3.798 -13.607 1.00 87.75 81 SER A O 1
ATOM 638 N N . SER A 1 82 ? -3.287 -2.365 -15.335 1.00 89.75 82 SER A N 1
ATOM 639 C CA . SER A 1 82 ? -1.920 -1.852 -15.205 1.00 89.75 82 SER A CA 1
ATOM 640 C C . SER A 1 82 ? -1.695 -1.127 -13.870 1.00 89.75 82 SER A C 1
ATOM 642 O O . SER A 1 82 ? -0.660 -1.307 -13.229 1.00 89.75 82 SER A O 1
ATOM 644 N N . GLN A 1 83 ? -2.677 -0.350 -13.397 1.00 90.88 83 GLN A N 1
ATOM 645 C CA . GLN A 1 83 ? -2.620 0.336 -12.099 1.00 90.88 83 GLN A CA 1
ATOM 646 C C . GLN A 1 83 ? -2.644 -0.632 -10.913 1.00 90.88 83 GLN A C 1
ATOM 648 O O . GLN A 1 83 ? -1.872 -0.460 -9.969 1.00 90.88 83 GLN A O 1
ATOM 653 N N . LEU A 1 84 ? -3.495 -1.661 -10.971 1.00 91.94 84 LEU A N 1
ATOM 654 C CA . LEU A 1 84 ? -3.547 -2.722 -9.964 1.00 91.94 84 LEU A CA 1
ATOM 655 C C . LEU A 1 84 ? -2.228 -3.494 -9.908 1.00 91.94 84 LEU A C 1
ATOM 657 O O . LEU A 1 84 ? -1.631 -3.606 -8.840 1.00 91.94 84 LEU A O 1
ATOM 661 N N . ALA A 1 85 ? -1.738 -3.958 -11.057 1.00 91.81 85 ALA A N 1
ATOM 662 C CA . ALA A 1 85 ? -0.495 -4.715 -11.129 1.00 91.81 85 ALA A CA 1
ATOM 663 C C . ALA A 1 85 ? 0.718 -3.897 -10.655 1.00 91.81 85 ALA A C 1
ATOM 665 O O . ALA A 1 85 ? 1.593 -4.416 -9.957 1.00 91.81 85 ALA A O 1
ATOM 666 N N . LEU A 1 86 ? 0.763 -2.597 -10.967 1.00 93.06 86 LEU A N 1
ATOM 667 C CA . LEU A 1 86 ? 1.801 -1.711 -10.445 1.00 93.06 86 LEU A CA 1
ATOM 668 C C . LEU A 1 86 ? 1.710 -1.563 -8.917 1.00 93.06 86 LEU A C 1
ATOM 670 O O . LEU A 1 86 ? 2.737 -1.625 -8.238 1.00 93.06 86 LEU A O 1
ATOM 674 N N . ALA A 1 87 ? 0.504 -1.398 -8.365 1.00 93.38 87 ALA A N 1
ATOM 675 C CA . ALA A 1 87 ? 0.290 -1.292 -6.922 1.00 93.38 87 ALA A CA 1
ATOM 676 C C . ALA A 1 87 ? 0.731 -2.565 -6.178 1.00 93.38 87 ALA A C 1
ATOM 678 O O . ALA A 1 87 ? 1.444 -2.478 -5.177 1.00 93.38 87 ALA A O 1
ATOM 679 N N . GLU A 1 88 ? 0.385 -3.740 -6.704 1.00 93.38 88 GLU A N 1
ATOM 680 C CA . GLU A 1 88 ? 0.802 -5.042 -6.165 1.00 93.38 88 GLU A CA 1
ATOM 681 C C . GLU A 1 88 ? 2.313 -5.216 -6.187 1.00 93.38 88 GLU A C 1
ATOM 683 O O . GLU A 1 88 ? 2.924 -5.696 -5.230 1.00 93.38 88 GLU A O 1
ATOM 688 N N . LYS A 1 89 ? 2.943 -4.771 -7.270 1.00 91.88 89 LYS A N 1
ATOM 689 C CA . LYS A 1 89 ? 4.389 -4.835 -7.394 1.00 91.88 89 LYS A CA 1
ATOM 690 C C . LYS A 1 89 ? 5.096 -3.913 -6.402 1.00 91.88 89 LYS A C 1
ATOM 692 O O . LYS A 1 89 ? 6.097 -4.307 -5.804 1.00 91.88 89 LYS A O 1
ATOM 697 N N . LEU A 1 90 ? 4.575 -2.705 -6.192 1.00 93.81 90 LEU A N 1
ATOM 698 C CA . LEU A 1 90 ? 5.078 -1.778 -5.174 1.00 93.81 90 LEU A CA 1
ATOM 699 C C . LEU A 1 90 ? 4.871 -2.329 -3.757 1.00 93.81 90 LEU A C 1
ATOM 701 O O . LEU A 1 90 ? 5.739 -2.172 -2.898 1.00 93.81 90 LEU A O 1
ATOM 705 N N . GLU A 1 91 ? 3.758 -3.019 -3.517 1.00 93.19 91 GLU A N 1
ATOM 706 C CA . GLU A 1 91 ? 3.500 -3.715 -2.259 1.00 93.19 91 GLU A CA 1
ATOM 707 C C . GLU A 1 91 ? 4.518 -4.838 -2.025 1.00 93.19 91 GLU A C 1
ATOM 709 O O . GLU A 1 91 ? 5.106 -4.909 -0.945 1.00 93.19 91 GLU A O 1
ATOM 714 N N . ALA A 1 92 ? 4.808 -5.665 -3.030 1.00 91.81 92 ALA A N 1
ATOM 715 C CA . ALA A 1 92 ? 5.849 -6.687 -2.935 1.00 91.81 92 ALA A CA 1
ATOM 716 C C . ALA A 1 92 ? 7.235 -6.065 -2.683 1.00 91.81 92 ALA A C 1
ATOM 718 O O . ALA A 1 92 ? 7.991 -6.536 -1.829 1.00 91.81 92 ALA A O 1
ATOM 719 N N . LEU A 1 93 ? 7.542 -4.954 -3.362 1.00 90.50 93 LEU A N 1
ATOM 720 C CA . LEU A 1 93 ? 8.781 -4.201 -3.171 1.00 90.50 93 LEU A CA 1
ATOM 721 C C . LEU A 1 93 ? 8.885 -3.598 -1.762 1.00 90.50 93 LEU A C 1
ATOM 723 O O . LEU A 1 93 ? 9.988 -3.450 -1.242 1.00 90.50 93 LEU A O 1
ATOM 727 N N . SER A 1 94 ? 7.759 -3.313 -1.100 1.00 90.31 94 SER A N 1
ATOM 728 C CA . SER A 1 94 ? 7.747 -2.763 0.263 1.00 90.31 94 SER A CA 1
ATOM 729 C C . SER A 1 94 ? 8.411 -3.667 1.306 1.00 90.31 94 SER A C 1
ATOM 731 O O . SER A 1 94 ? 8.847 -3.180 2.350 1.00 90.31 94 SER A O 1
ATOM 733 N N . LEU A 1 95 ? 8.528 -4.970 1.020 1.00 88.94 95 LEU A N 1
ATOM 734 C CA . LEU A 1 95 ? 9.209 -5.934 1.884 1.00 88.94 95 LEU A CA 1
ATOM 735 C C . LEU A 1 95 ? 10.722 -5.697 1.952 1.00 88.94 95 LEU A C 1
ATOM 737 O O . LEU A 1 95 ? 11.327 -5.931 2.996 1.00 88.94 95 LEU A O 1
ATOM 741 N N . THR A 1 96 ? 11.331 -5.237 0.859 1.00 90.25 96 THR A N 1
ATOM 742 C CA . THR A 1 96 ? 12.772 -4.952 0.780 1.00 90.25 96 THR A CA 1
ATOM 743 C C . THR A 1 96 ? 13.066 -3.456 0.858 1.00 90.25 96 THR A C 1
ATOM 745 O O . THR A 1 96 ? 14.077 -3.054 1.432 1.00 90.25 96 THR A O 1
ATOM 748 N N . GLN A 1 97 ? 12.175 -2.621 0.324 1.00 90.38 97 GLN A N 1
ATOM 749 C CA . GLN A 1 97 ? 12.301 -1.170 0.282 1.00 90.38 97 GLN A CA 1
ATOM 750 C C . GLN A 1 97 ? 11.071 -0.522 0.933 1.00 90.38 97 GLN A C 1
ATOM 752 O O . GLN A 1 97 ? 10.062 -0.304 0.263 1.00 90.38 97 GLN A O 1
ATOM 757 N N . PRO A 1 98 ? 11.127 -0.134 2.220 1.00 83.69 98 PRO A N 1
ATOM 758 C CA . PRO A 1 98 ? 9.949 0.354 2.945 1.00 83.69 98 PRO A CA 1
ATOM 759 C C . PRO A 1 98 ? 9.330 1.622 2.334 1.00 83.69 98 PRO A C 1
ATOM 761 O O . PRO A 1 98 ? 8.138 1.861 2.502 1.00 83.69 98 PRO A O 1
ATOM 764 N N . ALA A 1 99 ? 10.102 2.409 1.574 1.00 86.25 99 ALA A N 1
ATOM 765 C CA . ALA A 1 99 ? 9.599 3.575 0.844 1.00 86.25 99 ALA A CA 1
ATOM 766 C C . ALA A 1 99 ? 8.556 3.219 -0.237 1.00 86.25 99 ALA A C 1
ATOM 768 O O . ALA A 1 99 ? 7.704 4.046 -0.560 1.00 86.25 99 ALA A O 1
ATOM 769 N N . ALA A 1 100 ? 8.582 1.994 -0.774 1.00 88.56 100 ALA A N 1
ATOM 770 C CA . ALA A 1 100 ? 7.616 1.539 -1.772 1.00 88.56 100 ALA A CA 1
ATOM 771 C C . ALA A 1 100 ? 6.205 1.335 -1.187 1.00 88.56 100 ALA A C 1
ATOM 773 O O . ALA A 1 100 ? 5.227 1.404 -1.930 1.00 88.56 100 ALA A O 1
ATOM 774 N N . LEU A 1 101 ? 6.080 1.163 0.139 1.00 91.75 101 LEU A N 1
ATOM 775 C CA . LEU A 1 101 ? 4.787 1.014 0.816 1.00 91.75 101 LEU A CA 1
ATOM 776 C C . LEU A 1 101 ? 3.882 2.230 0.591 1.00 91.75 101 LEU A C 1
ATOM 778 O O . LEU A 1 101 ? 2.695 2.083 0.313 1.00 91.75 1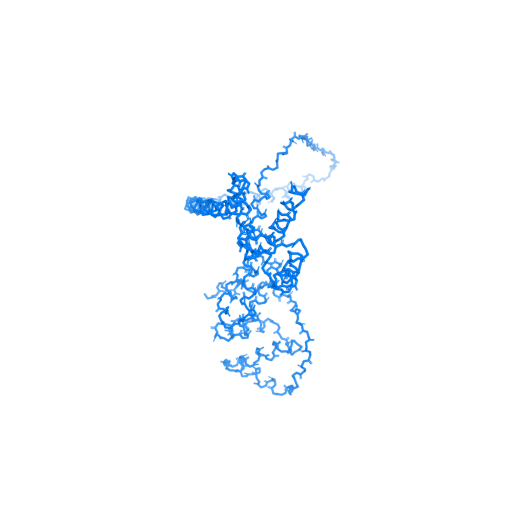01 LEU A O 1
ATOM 782 N N . ASP A 1 102 ? 4.443 3.435 0.690 1.00 91.00 102 ASP A N 1
ATOM 783 C CA . ASP A 1 102 ? 3.683 4.675 0.526 1.00 91.00 102 ASP A CA 1
ATOM 784 C C . ASP A 1 102 ? 3.196 4.857 -0.915 1.00 91.00 102 ASP A C 1
ATOM 786 O O . ASP A 1 102 ? 2.085 5.340 -1.136 1.00 91.00 102 ASP A O 1
ATOM 790 N N . LEU A 1 103 ? 3.998 4.416 -1.887 1.00 91.56 103 LEU A N 1
ATOM 791 C CA . LEU A 1 103 ? 3.622 4.413 -3.299 1.00 91.56 103 LEU A CA 1
ATOM 792 C C . LEU A 1 103 ? 2.511 3.393 -3.574 1.00 91.56 103 LEU A C 1
ATOM 794 O O . LEU A 1 103 ? 1.551 3.726 -4.265 1.00 91.56 103 LEU A O 1
ATOM 798 N N . ALA A 1 104 ? 2.595 2.191 -2.994 1.00 92.69 104 ALA A N 1
ATOM 799 C CA . ALA A 1 104 ? 1.547 1.176 -3.103 1.00 92.69 104 ALA A CA 1
ATOM 800 C C . ALA A 1 104 ? 0.213 1.678 -2.524 1.00 92.69 104 ALA A C 1
ATOM 802 O O . ALA A 1 104 ? -0.821 1.590 -3.182 1.00 92.69 104 ALA A O 1
ATOM 803 N N . ILE A 1 105 ? 0.239 2.280 -1.326 1.00 92.81 105 ILE A N 1
ATOM 804 C CA . ILE A 1 105 ? -0.948 2.877 -0.691 1.00 92.81 105 ILE A CA 1
ATOM 805 C C . ILE A 1 105 ? -1.545 3.974 -1.578 1.00 92.81 105 ILE A C 1
ATOM 807 O O . ILE A 1 105 ? -2.760 4.013 -1.763 1.00 92.81 105 ILE A O 1
ATOM 811 N N . ALA A 1 106 ? -0.711 4.857 -2.136 1.00 92.00 106 ALA A N 1
ATOM 812 C CA . ALA A 1 106 ? -1.180 5.912 -3.029 1.00 92.00 106 ALA A CA 1
ATOM 813 C C . ALA A 1 106 ? -1.846 5.337 -4.287 1.00 92.00 106 ALA A C 1
ATOM 815 O O . ALA A 1 106 ? -2.925 5.786 -4.661 1.00 92.00 106 ALA A O 1
ATOM 816 N N . MET A 1 107 ? -1.242 4.318 -4.904 1.00 92.38 107 MET A N 1
ATOM 817 C CA . MET A 1 107 ? -1.779 3.675 -6.105 1.00 92.38 107 MET A CA 1
ATOM 818 C C . MET A 1 107 ? -3.113 2.977 -5.835 1.00 92.38 107 MET A C 1
ATOM 820 O O . MET A 1 107 ? -4.071 3.218 -6.564 1.00 92.38 107 MET A O 1
ATOM 824 N N . TYR A 1 108 ? -3.221 2.189 -4.759 1.00 94.75 108 TYR A N 1
ATOM 825 C CA . TYR A 1 108 ? -4.497 1.571 -4.388 1.00 94.75 108 TYR A CA 1
ATOM 826 C C . TYR A 1 108 ? -5.575 2.607 -4.047 1.00 94.75 108 TYR A C 1
ATOM 828 O O . TYR A 1 108 ? -6.735 2.402 -4.390 1.00 94.75 108 TYR A O 1
ATOM 836 N N . GLY A 1 109 ? -5.202 3.736 -3.435 1.00 91.19 109 GLY A N 1
ATOM 837 C CA . GLY A 1 109 ? -6.130 4.832 -3.148 1.00 91.19 109 GLY A CA 1
ATOM 838 C C . GLY A 1 109 ? -6.670 5.528 -4.403 1.00 91.19 109 GLY A C 1
ATOM 839 O O . GLY A 1 109 ? -7.799 6.001 -4.394 1.00 91.19 109 GLY A O 1
ATOM 840 N N . VAL A 1 110 ? -5.915 5.556 -5.507 1.00 90.81 110 VAL A N 1
ATOM 841 C CA . VAL A 1 110 ? -6.399 6.105 -6.791 1.00 90.81 110 VAL A CA 1
ATOM 842 C C . VAL A 1 110 ? -7.485 5.219 -7.412 1.00 90.81 110 VAL A C 1
ATOM 844 O O . VAL A 1 110 ? -8.378 5.725 -8.087 1.00 90.81 110 VAL A O 1
ATOM 847 N N . ILE A 1 111 ? -7.433 3.908 -7.168 1.00 93.31 111 ILE A N 1
ATOM 848 C CA . ILE A 1 111 ? -8.285 2.909 -7.833 1.00 93.31 111 ILE A CA 1
ATOM 849 C C . ILE A 1 111 ? -9.302 2.234 -6.894 1.00 93.31 111 ILE A C 1
ATOM 851 O O . ILE A 1 111 ? -10.002 1.308 -7.306 1.00 93.31 111 ILE A O 1
ATOM 855 N N . GLU A 1 112 ? -9.446 2.705 -5.649 1.00 93.38 112 GLU A N 1
ATOM 856 C CA . GLU A 1 112 ? -10.337 2.105 -4.636 1.00 93.38 112 GLU A CA 1
ATOM 857 C C . GLU A 1 112 ? -11.836 2.202 -4.972 1.00 93.38 112 GLU A C 1
ATOM 859 O O . GLU A 1 112 ? -12.664 1.419 -4.487 1.00 93.38 112 GLU A O 1
ATOM 864 N N . GLU A 1 113 ? -12.219 3.188 -5.782 1.00 90.75 113 GLU A N 1
ATOM 865 C CA . GLU A 1 113 ? -13.595 3.340 -6.256 1.00 90.75 113 GLU A CA 1
ATOM 866 C C . GLU A 1 113 ? -13.903 2.373 -7.401 1.00 90.75 113 GLU A C 1
ATOM 868 O O . GLU A 1 113 ? -15.036 1.915 -7.534 1.00 90.75 113 GLU A O 1
ATOM 873 N N . GLN A 1 114 ? -12.883 2.029 -8.189 1.00 88.75 114 GLN A N 1
ATOM 874 C CA . GLN A 1 114 ? -12.995 1.244 -9.416 1.00 88.75 114 GLN A CA 1
ATOM 875 C C . GLN A 1 114 ? -12.794 -0.257 -9.170 1.00 88.75 114 GLN A C 1
ATOM 877 O O . GLN A 1 114 ? -13.332 -1.074 -9.915 1.00 88.75 114 GLN A O 1
ATOM 882 N N . SER A 1 115 ? -12.059 -0.633 -8.115 1.00 88.81 115 SER A N 1
ATOM 883 C CA . SER A 1 115 ? -11.808 -2.028 -7.746 1.00 88.81 115 SER A CA 1
ATOM 884 C C . SER A 1 115 ? -12.091 -2.296 -6.258 1.00 88.81 115 SER A C 1
ATOM 886 O O . SER A 1 115 ? -11.454 -1.698 -5.383 1.00 88.81 115 SER A O 1
ATOM 888 N N . PRO A 1 116 ? -13.004 -3.235 -5.925 1.00 90.94 116 PRO A N 1
ATOM 889 C CA . PRO A 1 116 ? -13.248 -3.628 -4.537 1.00 90.94 116 PRO A CA 1
ATOM 890 C C . PRO A 1 116 ? -12.034 -4.327 -3.908 1.00 90.94 116 PRO A C 1
ATOM 892 O O . PRO A 1 116 ? -11.814 -4.206 -2.702 1.00 90.94 116 PRO A O 1
ATOM 895 N N . GLU A 1 117 ? -11.223 -5.021 -4.713 1.00 90.38 117 GLU A N 1
ATOM 896 C CA . GLU A 1 117 ? -9.963 -5.612 -4.258 1.00 90.38 117 GLU A CA 1
ATOM 897 C C . GLU A 1 117 ? -8.968 -4.523 -3.852 1.00 90.38 117 GLU A C 1
ATOM 899 O O . GLU A 1 117 ? -8.413 -4.576 -2.752 1.00 90.38 117 GLU A O 1
ATOM 904 N N . ALA A 1 118 ? -8.811 -3.492 -4.688 1.00 89.81 118 ALA A N 1
ATOM 905 C CA . ALA A 1 118 ? -7.938 -2.363 -4.388 1.00 89.81 118 ALA A CA 1
ATOM 906 C C . ALA A 1 118 ? -8.340 -1.658 -3.096 1.00 89.81 118 ALA A C 1
ATOM 908 O O . ALA A 1 118 ? -7.486 -1.365 -2.267 1.00 89.81 118 ALA A O 1
ATOM 909 N N . ARG A 1 119 ? -9.645 -1.451 -2.884 1.00 91.50 119 ARG A N 1
ATOM 910 C CA . ARG A 1 119 ? -10.173 -0.875 -1.643 1.00 91.50 119 ARG A CA 1
ATOM 911 C C . ARG A 1 119 ? -9.797 -1.703 -0.418 1.00 91.50 119 ARG A C 1
ATOM 913 O O . ARG A 1 119 ? -9.377 -1.158 0.601 1.00 91.50 119 ARG A O 1
ATOM 920 N N . SER A 1 120 ? -9.943 -3.024 -0.510 1.00 93.88 120 SER A N 1
ATOM 921 C CA . SER A 1 120 ? -9.561 -3.921 0.581 1.00 93.88 120 SER A CA 1
ATOM 922 C C . SER A 1 120 ? -8.064 -3.822 0.878 1.00 93.88 120 SER A C 1
ATOM 924 O O . SER A 1 120 ? -7.681 -3.679 2.041 1.00 93.88 120 SER A O 1
ATOM 926 N N . LYS A 1 121 ? -7.214 -3.861 -0.158 1.00 93.25 121 LYS A N 1
ATOM 927 C CA . LYS A 1 121 ? -5.756 -3.740 -0.001 1.00 93.25 121 LYS A CA 1
ATOM 928 C C . LYS A 1 121 ? -5.354 -2.365 0.536 1.00 93.25 121 LYS A C 1
ATOM 930 O O . LYS A 1 121 ? -4.533 -2.289 1.445 1.00 93.25 121 LYS A O 1
ATOM 935 N N . TYR A 1 122 ? -5.994 -1.295 0.071 1.00 95.44 122 TYR A N 1
ATOM 936 C CA . TYR A 1 122 ? -5.784 0.070 0.549 1.00 95.44 122 TYR A CA 1
ATOM 937 C C . TYR A 1 122 ? -5.983 0.189 2.065 1.00 95.44 122 TYR A C 1
ATOM 939 O O . TYR A 1 122 ? -5.062 0.590 2.783 1.00 95.44 122 TYR A O 1
ATOM 947 N N . TYR A 1 123 ? -7.149 -0.221 2.578 1.00 93.25 123 TYR A N 1
ATOM 948 C CA . TYR A 1 123 ? -7.428 -0.134 4.013 1.00 93.25 123 TYR A CA 1
ATOM 949 C C . TYR A 1 123 ? -6.530 -1.052 4.844 1.00 93.25 123 TYR A C 1
ATOM 951 O O . TYR A 1 123 ? -6.067 -0.646 5.910 1.00 93.25 123 TYR A O 1
ATOM 959 N N . HIS A 1 124 ? -6.224 -2.249 4.342 1.00 93.56 124 HIS A N 1
ATOM 960 C CA . HIS A 1 124 ? -5.320 -3.171 5.023 1.00 93.56 124 HIS A CA 1
ATOM 961 C C . HIS A 1 124 ? -3.896 -2.599 5.152 1.00 93.56 124 HIS A C 1
ATOM 963 O O . HIS A 1 124 ? -3.280 -2.668 6.218 1.00 93.56 124 HIS A O 1
ATOM 969 N N . LEU A 1 125 ? -3.367 -1.976 4.094 1.00 92.62 125 LEU A N 1
ATOM 970 C CA . LEU A 1 125 ? -2.042 -1.351 4.130 1.00 92.62 125 LEU A CA 1
ATOM 971 C C . LEU A 1 125 ? -2.010 -0.099 5.017 1.00 92.62 125 LEU A C 1
ATOM 973 O O . LEU A 1 125 ? -1.022 0.118 5.724 1.00 92.62 125 LEU A O 1
ATOM 977 N N . LEU A 1 126 ? -3.087 0.694 5.043 1.00 92.69 126 LEU A N 1
ATOM 978 C CA . LEU A 1 126 ? -3.224 1.810 5.984 1.00 92.69 126 LEU A CA 1
ATOM 979 C C . LEU A 1 126 ? -3.211 1.336 7.441 1.00 92.69 126 LEU A C 1
ATOM 981 O O . LEU A 1 126 ? -2.514 1.922 8.274 1.00 92.69 126 LEU A O 1
ATOM 985 N N . GLU A 1 127 ? -3.948 0.268 7.748 1.00 90.50 127 GLU A N 1
ATOM 986 C CA . GLU A 1 127 ? -3.970 -0.335 9.080 1.00 90.50 127 GLU A CA 1
ATOM 987 C C . GLU A 1 127 ? -2.581 -0.841 9.482 1.00 90.50 127 GLU A C 1
ATOM 989 O O . GLU A 1 127 ? -2.092 -0.521 10.570 1.00 90.50 127 GLU A O 1
ATOM 994 N N . ARG A 1 128 ? -1.899 -1.560 8.582 1.00 90.81 128 ARG A N 1
ATOM 995 C CA . ARG A 1 128 ? -0.520 -2.008 8.796 1.00 90.81 128 ARG A CA 1
ATOM 996 C C . ARG A 1 128 ? 0.413 -0.834 9.097 1.00 90.81 128 ARG A C 1
ATOM 998 O O . ARG A 1 128 ? 1.086 -0.850 10.124 1.00 90.81 128 ARG A O 1
ATOM 1005 N N . LYS A 1 129 ? 0.404 0.213 8.264 1.00 89.31 129 LYS A N 1
ATOM 1006 C CA . LYS A 1 129 ? 1.239 1.414 8.452 1.00 89.31 129 LYS A CA 1
ATOM 1007 C C . LYS A 1 129 ? 0.977 2.086 9.802 1.00 89.31 129 LYS A C 1
ATOM 1009 O O . LYS A 1 129 ? 1.904 2.542 10.477 1.00 89.31 129 LYS A O 1
ATOM 1014 N N . PHE A 1 130 ? -0.284 2.147 10.216 1.00 88.56 130 PHE A N 1
ATOM 1015 C CA . PHE A 1 130 ? -0.666 2.693 11.512 1.00 88.56 130 PHE A CA 1
ATOM 1016 C C . PHE A 1 130 ? -0.136 1.847 12.676 1.00 88.56 130 PHE A C 1
ATOM 1018 O O . PHE A 1 130 ? 0.418 2.393 13.636 1.00 88.56 130 PHE A O 1
ATOM 1025 N N . ASN A 1 131 ? -0.257 0.525 12.578 1.00 87.12 131 ASN A N 1
ATOM 1026 C CA . ASN A 1 131 ? 0.241 -0.408 13.584 1.00 87.12 131 ASN A CA 1
ATOM 1027 C C . ASN A 1 131 ? 1.773 -0.379 13.684 1.00 87.12 131 ASN A C 1
ATOM 1029 O O . ASN A 1 131 ? 2.307 -0.338 14.794 1.00 87.12 131 ASN A O 1
ATOM 1033 N N . ASP A 1 132 ? 2.477 -0.295 12.556 1.00 88.44 132 ASP A N 1
ATOM 1034 C CA . ASP A 1 132 ? 3.937 -0.162 12.515 1.00 88.44 132 ASP A CA 1
ATOM 1035 C C . ASP A 1 132 ? 4.396 1.146 13.178 1.00 88.44 132 ASP A C 1
ATOM 1037 O O . ASP A 1 132 ? 5.311 1.148 14.004 1.00 88.44 132 ASP A O 1
ATOM 1041 N N . SER A 1 133 ? 3.698 2.256 12.914 1.00 84.75 133 SER A N 1
ATOM 1042 C CA . SER A 1 133 ? 3.963 3.539 13.578 1.00 84.75 133 SER A CA 1
ATOM 1043 C C . SER A 1 133 ? 3.722 3.475 15.089 1.00 84.75 133 SER A C 1
ATOM 1045 O O . SER A 1 133 ? 4.536 3.974 15.870 1.00 84.75 133 SER A O 1
ATOM 1047 N N . LYS A 1 134 ? 2.637 2.826 15.531 1.00 81.25 134 LYS A N 1
ATOM 1048 C CA . LYS A 1 134 ? 2.377 2.589 16.960 1.00 81.25 134 LYS A CA 1
ATOM 1049 C C . LYS A 1 134 ? 3.489 1.768 17.601 1.00 81.25 134 LYS A C 1
ATOM 1051 O O . LYS A 1 134 ? 3.971 2.133 18.670 1.00 81.25 134 LYS A O 1
ATOM 1056 N N . LYS A 1 135 ? 3.917 0.686 16.951 1.00 85.06 135 LYS A N 1
ATOM 1057 C CA . LYS A 1 135 ? 5.008 -0.165 17.433 1.00 85.06 135 LYS A CA 1
ATOM 1058 C C . LYS A 1 135 ? 6.310 0.623 17.561 1.00 85.06 135 LYS A C 1
ATOM 1060 O O . LYS A 1 135 ? 6.957 0.534 18.598 1.00 85.06 135 LYS A O 1
ATOM 1065 N N . ALA A 1 136 ? 6.659 1.435 16.564 1.00 85.56 136 ALA A N 1
ATOM 1066 C CA . ALA A 1 136 ? 7.842 2.293 16.616 1.00 85.56 136 ALA A CA 1
ATOM 1067 C C . ALA A 1 136 ? 7.772 3.316 17.766 1.00 85.56 136 ALA A C 1
ATOM 1069 O O . ALA A 1 136 ? 8.769 3.569 18.438 1.00 85.56 136 ALA A O 1
ATOM 1070 N N . GLN A 1 137 ? 6.590 3.874 18.044 1.00 78.94 137 GLN A N 1
ATOM 1071 C CA . GLN A 1 137 ? 6.390 4.784 19.178 1.00 78.94 137 GLN A CA 1
ATOM 1072 C C . GLN A 1 137 ? 6.542 4.081 20.531 1.00 78.94 137 GLN A C 1
ATOM 1074 O O . GLN A 1 137 ? 7.111 4.662 21.451 1.00 78.94 137 GLN A O 1
ATOM 1079 N N . LEU A 1 138 ? 6.060 2.841 20.650 1.00 78.06 138 LEU A N 1
ATOM 1080 C CA . LEU A 1 138 ? 6.203 2.036 21.865 1.00 78.06 138 LEU A CA 1
ATOM 1081 C C . LEU A 1 138 ? 7.645 1.563 22.081 1.00 78.06 138 LEU A C 1
ATOM 1083 O O . LEU A 1 138 ? 8.096 1.527 23.219 1.00 78.06 138 LEU A O 1
ATOM 1087 N N . ALA A 1 139 ? 8.376 1.250 21.008 1.00 78.00 139 ALA A N 1
ATOM 1088 C CA . ALA A 1 139 ? 9.786 0.862 21.073 1.00 78.00 139 ALA A CA 1
ATOM 1089 C C . ALA A 1 139 ? 10.708 2.019 21.498 1.00 78.00 139 ALA A C 1
ATOM 1091 O O . ALA A 1 139 ? 11.732 1.787 22.126 1.00 78.00 139 ALA A O 1
ATOM 1092 N N . ASN A 1 140 ? 10.334 3.262 21.185 1.00 70.44 140 ASN A N 1
ATOM 1093 C CA . ASN A 1 140 ? 11.065 4.464 21.598 1.00 70.44 140 ASN A CA 1
ATOM 1094 C C . ASN A 1 140 ? 10.674 4.965 23.000 1.00 70.44 140 ASN A C 1
ATOM 1096 O O . ASN A 1 140 ? 11.137 6.028 23.424 1.00 70.44 140 ASN A O 1
ATOM 1100 N N . LEU A 1 141 ? 9.796 4.251 23.713 1.00 61.19 141 LEU A N 1
ATOM 1101 C CA . LEU A 1 141 ? 9.581 4.511 25.128 1.00 61.19 141 LEU A CA 1
ATOM 1102 C C . LEU A 1 141 ? 10.829 4.017 25.873 1.00 61.19 141 LEU A C 1
ATOM 1104 O O . LEU A 1 141 ? 11.215 2.870 25.658 1.00 61.19 141 LEU A O 1
ATOM 1108 N N . PRO A 1 142 ? 11.474 4.839 26.720 1.00 59.41 142 PRO A N 1
ATOM 1109 C CA . PRO A 1 142 ? 12.623 4.384 27.482 1.00 59.41 142 PRO A CA 1
ATOM 1110 C C . PRO A 1 142 ? 12.195 3.197 28.343 1.00 59.41 142 PRO A C 1
ATOM 1112 O O . PRO A 1 142 ? 11.427 3.346 29.297 1.00 59.41 142 PRO A O 1
ATOM 1115 N N . THR A 1 143 ? 12.690 2.014 27.990 1.00 52.09 143 THR A N 1
ATOM 1116 C CA . THR A 1 143 ? 12.826 0.916 28.934 1.00 52.09 143 THR A CA 1
ATOM 1117 C C . THR A 1 143 ? 13.624 1.488 30.100 1.00 52.09 143 THR A C 1
ATOM 1119 O O . THR A 1 143 ? 14.673 2.097 29.890 1.00 52.09 143 THR A O 1
ATOM 1122 N N . ILE A 1 144 ? 13.104 1.386 31.323 1.00 43.91 144 ILE A N 1
ATOM 1123 C CA . ILE A 1 144 ? 13.873 1.725 32.522 1.00 43.91 144 ILE A CA 1
ATOM 1124 C C . ILE A 1 144 ? 14.943 0.634 32.643 1.00 43.91 144 ILE A C 1
ATOM 1126 O O . ILE A 1 144 ? 14.752 -0.367 33.325 1.00 43.91 144 ILE A O 1
ATOM 1130 N N . GLU A 1 145 ? 16.019 0.785 31.880 1.00 44.59 145 GLU A N 1
ATOM 1131 C CA . GLU A 1 145 ? 17.218 -0.031 31.962 1.00 44.59 145 GLU A CA 1
ATOM 1132 C C . GLU A 1 145 ? 18.058 0.524 33.108 1.00 44.59 145 GLU A C 1
ATOM 1134 O O . GLU A 1 145 ? 18.533 1.662 33.086 1.00 44.59 145 GLU A O 1
ATOM 1139 N N . VAL A 1 146 ? 18.165 -0.282 34.164 1.00 43.50 146 VAL A N 1
ATOM 1140 C CA . VAL A 1 146 ? 19.160 -0.098 35.212 1.00 43.50 146 VAL A CA 1
ATOM 1141 C C . VAL A 1 146 ? 20.514 -0.330 34.558 1.00 43.50 146 VAL A C 1
ATOM 1143 O O . VAL A 1 146 ? 20.797 -1.403 34.034 1.00 43.50 146 VAL A O 1
ATOM 1146 N N . ASN A 1 147 ? 21.291 0.740 34.536 1.00 36.81 147 ASN A N 1
ATOM 1147 C CA . ASN A 1 147 ? 22.628 0.816 33.991 1.00 36.81 147 ASN A CA 1
ATOM 1148 C C . ASN A 1 147 ? 23.573 -0.031 34.860 1.00 36.81 147 ASN A C 1
ATOM 1150 O O . ASN A 1 147 ? 23.823 0.355 35.998 1.00 36.81 147 ASN A O 1
ATOM 1154 N N . ASP A 1 148 ? 24.108 -1.127 34.324 1.00 34.00 148 ASP A N 1
ATOM 1155 C CA . ASP A 1 148 ? 25.352 -1.723 34.815 1.00 34.00 148 ASP A CA 1
ATOM 1156 C C . ASP A 1 148 ? 26.428 -1.477 33.756 1.00 34.00 148 ASP A C 1
ATOM 1158 O O . ASP A 1 148 ? 26.430 -2.040 32.660 1.00 34.00 148 ASP A O 1
ATOM 1162 N N . SER A 1 149 ? 27.298 -0.528 34.090 1.00 38.16 149 SER A N 1
ATOM 1163 C CA . SER A 1 149 ? 28.550 -0.229 33.408 1.00 38.16 149 SER A CA 1
ATOM 1164 C C . SER A 1 149 ? 29.466 -1.454 33.403 1.00 38.16 149 SER A C 1
ATOM 1166 O O . SER A 1 149 ? 29.505 -2.160 34.402 1.00 38.16 149 SER A O 1
ATOM 1168 N N . GLU A 1 150 ? 30.307 -1.608 32.376 1.00 34.38 150 GLU A N 1
ATOM 1169 C CA . GLU A 1 150 ? 31.752 -1.775 32.598 1.00 34.38 150 GLU A CA 1
ATOM 1170 C C . GLU A 1 150 ? 32.580 -1.553 31.319 1.00 34.38 150 GLU A C 1
ATOM 1172 O O . GLU A 1 150 ? 32.278 -2.049 30.234 1.00 34.38 150 GLU A O 1
ATOM 1177 N N . ASP A 1 151 ? 33.615 -0.732 31.505 1.00 32.47 151 ASP A N 1
ATOM 1178 C CA . ASP A 1 151 ? 34.673 -0.333 30.579 1.00 32.47 151 ASP A CA 1
ATOM 1179 C C . ASP A 1 151 ? 35.649 -1.475 30.255 1.00 32.47 151 ASP A C 1
ATOM 1181 O O . ASP A 1 151 ? 35.830 -2.410 31.033 1.00 32.47 151 ASP A O 1
ATOM 1185 N N . GLY A 1 152 ? 36.412 -1.317 29.165 1.00 28.55 152 GLY A N 1
ATOM 1186 C CA . GLY A 1 152 ? 37.639 -2.094 28.974 1.00 28.55 152 GLY A CA 1
ATOM 1187 C C . GLY A 1 152 ? 38.375 -1.863 27.654 1.00 28.55 152 GLY A C 1
ATOM 1188 O O . GLY A 1 152 ? 38.293 -2.681 26.743 1.00 28.55 152 GLY A O 1
ATOM 1189 N N . GLN A 1 153 ? 39.156 -0.781 27.557 1.00 32.91 153 GLN A N 1
ATOM 1190 C CA . GLN A 1 153 ? 40.284 -0.681 26.615 1.00 32.91 153 GLN A CA 1
ATOM 1191 C C . GLN A 1 153 ? 41.476 -1.517 27.111 1.00 32.91 153 GLN A C 1
ATOM 1193 O O . GLN A 1 153 ? 41.753 -1.505 28.303 1.00 32.91 153 GLN A O 1
ATOM 1198 N N . THR A 1 154 ? 42.275 -2.099 26.207 1.00 26.50 154 THR A N 1
ATOM 1199 C CA . THR A 1 154 ? 43.752 -1.968 26.234 1.00 26.50 154 THR A CA 1
ATOM 1200 C C . THR A 1 154 ? 44.389 -2.336 24.888 1.00 26.50 154 THR A C 1
ATOM 1202 O O . THR A 1 154 ? 44.019 -3.297 24.220 1.00 26.50 154 THR A O 1
ATOM 1205 N N . ILE A 1 155 ? 45.367 -1.513 24.511 1.00 39.25 155 ILE A N 1
ATOM 1206 C CA . ILE A 1 155 ? 46.312 -1.645 23.400 1.00 39.25 155 ILE A CA 1
ATOM 1207 C C . ILE A 1 155 ? 47.557 -2.345 23.952 1.00 39.25 155 ILE A C 1
ATOM 1209 O O . ILE A 1 155 ? 47.968 -2.002 25.054 1.00 39.25 155 ILE A O 1
ATOM 1213 N N . ASN A 1 156 ? 48.199 -3.226 23.181 1.00 31.17 156 ASN A N 1
ATOM 1214 C CA . ASN A 1 156 ? 49.641 -3.473 23.286 1.00 31.17 156 ASN A CA 1
ATOM 1215 C C . ASN A 1 156 ? 50.200 -3.926 21.930 1.00 31.17 156 ASN A C 1
ATOM 1217 O O . ASN A 1 156 ? 49.672 -4.838 21.299 1.00 31.17 156 ASN A O 1
ATOM 1221 N N . ALA A 1 157 ? 51.285 -3.279 21.514 1.00 39.03 157 ALA A N 1
ATOM 1222 C CA . ALA A 1 157 ? 52.161 -3.678 20.422 1.00 39.03 157 ALA A CA 1
ATOM 1223 C C . ALA A 1 157 ? 53.579 -3.792 20.993 1.00 39.03 157 ALA A C 1
ATOM 1225 O O . ALA A 1 157 ? 53.967 -2.931 21.783 1.00 39.03 157 ALA A O 1
ATOM 1226 N N . ASP A 1 158 ? 54.352 -4.798 20.575 1.00 30.86 158 ASP A N 1
ATOM 1227 C CA . ASP A 1 158 ? 55.810 -4.751 20.700 1.00 30.86 158 ASP A CA 1
ATOM 1228 C C . ASP A 1 158 ? 56.537 -5.565 19.608 1.00 30.86 158 ASP A C 1
ATOM 1230 O O . ASP A 1 158 ? 56.097 -6.646 19.217 1.00 30.86 158 ASP A O 1
ATOM 1234 N N . ARG A 1 159 ? 57.699 -5.007 19.234 1.00 37.50 159 ARG A N 1
ATOM 1235 C CA . ARG A 1 159 ? 58.948 -5.599 18.713 1.00 37.50 159 ARG A CA 1
ATOM 1236 C C . ARG A 1 159 ? 59.196 -5.927 17.226 1.00 37.50 159 ARG A C 1
ATOM 1238 O O . ARG A 1 159 ? 58.927 -7.013 16.731 1.00 37.50 159 ARG A O 1
ATOM 1245 N N . ASP A 1 160 ? 59.848 -4.948 16.585 1.00 34.06 160 ASP A N 1
ATOM 1246 C CA . ASP A 1 160 ? 61.252 -4.920 16.097 1.00 34.06 160 ASP A CA 1
ATOM 1247 C C . ASP A 1 160 ? 61.797 -6.038 15.174 1.00 34.06 160 ASP A C 1
ATOM 1249 O O . ASP A 1 160 ? 61.935 -7.192 15.568 1.00 34.06 160 ASP A O 1
ATOM 1253 N N . SER A 1 161 ? 62.267 -5.649 13.978 1.00 38.34 161 SER A N 1
ATOM 1254 C CA . SER A 1 161 ? 63.555 -6.131 13.451 1.00 38.34 161 SER A CA 1
ATOM 1255 C C . SER A 1 161 ? 64.120 -5.207 12.360 1.00 38.34 161 SER A C 1
ATOM 1257 O O . SER A 1 161 ? 63.465 -4.791 11.400 1.00 38.34 161 SER A O 1
ATOM 1259 N N . SER A 1 162 ? 65.388 -4.865 12.559 1.00 52.09 162 SER A N 1
ATOM 1260 C CA . SER A 1 162 ? 66.173 -3.880 11.828 1.00 52.09 162 SER A CA 1
ATOM 1261 C C . SER A 1 162 ? 66.823 -4.482 10.581 1.00 52.09 162 SER A C 1
ATOM 1263 O O . SER A 1 162 ? 67.743 -5.271 10.729 1.00 52.09 162 SER A O 1
ATOM 1265 N N . ILE A 1 163 ? 66.376 -4.072 9.382 1.00 51.09 163 ILE A N 1
ATOM 1266 C CA . ILE A 1 163 ? 67.119 -4.085 8.088 1.00 51.09 163 ILE A CA 1
ATOM 1267 C C . ILE A 1 163 ? 66.555 -3.037 7.070 1.00 51.09 163 ILE A C 1
ATOM 1269 O O . ILE A 1 163 ? 67.134 -2.813 6.011 1.00 51.09 163 ILE A O 1
ATOM 1273 N N . HIS A 1 164 ? 65.486 -2.282 7.381 1.00 52.81 164 HIS A N 1
ATOM 1274 C CA . HIS A 1 164 ? 64.750 -1.457 6.393 1.00 52.81 164 HIS A CA 1
ATOM 1275 C C . HIS A 1 164 ? 65.055 0.057 6.348 1.00 52.81 164 HIS A C 1
ATOM 1277 O O . HIS A 1 164 ? 64.412 0.780 5.585 1.00 52.81 164 HIS A O 1
ATOM 1283 N N . LEU A 1 165 ? 66.018 0.564 7.122 1.00 56.72 165 LEU A N 1
ATOM 1284 C CA . LEU A 1 165 ? 66.095 2.004 7.415 1.00 56.72 165 LEU A CA 1
ATOM 1285 C C . LEU A 1 165 ? 66.485 2.911 6.232 1.00 56.72 165 LEU A C 1
ATOM 1287 O O . LEU A 1 165 ? 66.009 4.031 6.190 1.00 56.72 165 LEU A O 1
ATOM 1291 N N . TRP A 1 166 ? 67.269 2.487 5.233 1.00 53.25 166 TRP A N 1
ATOM 1292 C CA . TRP A 1 166 ? 67.668 3.415 4.149 1.00 53.25 166 TRP A CA 1
ATOM 1293 C C . TRP A 1 166 ? 66.680 3.486 2.965 1.00 53.25 166 TRP A C 1
ATOM 1295 O O . TRP A 1 166 ? 66.576 4.509 2.292 1.00 53.25 166 TRP A O 1
ATOM 1305 N N . LEU A 1 167 ? 65.906 2.417 2.748 1.00 54.84 167 LEU A N 1
ATOM 1306 C CA . LEU A 1 167 ? 64.884 2.310 1.698 1.00 54.84 167 LEU A CA 1
ATOM 1307 C C . LEU A 1 167 ? 63.553 2.888 2.188 1.00 54.84 167 LEU A C 1
ATOM 1309 O O . LEU A 1 167 ? 62.789 3.444 1.399 1.00 54.84 167 LEU A O 1
ATOM 1313 N N . SER A 1 168 ? 63.307 2.828 3.502 1.00 56.97 168 SER A N 1
ATOM 1314 C CA . SER A 1 168 ? 62.161 3.479 4.125 1.00 56.97 168 SER A CA 1
ATOM 1315 C C . SER A 1 168 ? 62.245 5.001 4.023 1.00 56.97 168 SER A C 1
ATOM 1317 O O . SER A 1 168 ? 61.212 5.608 3.784 1.00 56.97 168 SER A O 1
ATOM 1319 N N . TYR A 1 169 ? 63.419 5.643 4.095 1.00 68.06 169 TYR A N 1
ATOM 1320 C CA . TYR A 1 169 ? 63.495 7.110 3.987 1.00 68.06 169 TYR A CA 1
ATOM 1321 C C . TYR A 1 169 ? 63.066 7.656 2.614 1.00 68.06 169 TYR A C 1
ATOM 1323 O O . TYR A 1 169 ? 62.436 8.712 2.565 1.00 68.06 169 TYR A O 1
ATOM 1331 N N . LEU A 1 170 ? 63.310 6.937 1.509 1.00 65.44 170 LEU A N 1
ATOM 1332 C CA . LEU A 1 170 ? 62.799 7.344 0.190 1.00 65.44 170 LEU A CA 1
ATOM 1333 C C . LEU A 1 170 ? 61.283 7.156 0.080 1.00 65.44 170 LEU A C 1
ATOM 1335 O O . LEU A 1 170 ? 60.584 8.044 -0.408 1.00 65.44 170 LEU A O 1
ATOM 1339 N N . VAL A 1 171 ? 60.763 6.035 0.584 1.00 67.06 171 VAL A N 1
ATOM 1340 C CA . VAL A 1 171 ? 59.319 5.768 0.600 1.00 67.06 171 VAL A CA 1
ATOM 1341 C C . VAL A 1 171 ? 58.596 6.743 1.535 1.00 67.06 171 VAL A C 1
ATOM 1343 O O . VAL A 1 171 ? 57.569 7.280 1.148 1.00 67.06 171 VAL A O 1
ATOM 1346 N N . ILE A 1 172 ? 59.154 7.062 2.706 1.00 67.31 172 ILE A N 1
ATOM 1347 C CA . ILE A 1 172 ? 58.632 8.051 3.667 1.00 67.31 172 ILE A CA 1
ATOM 1348 C C . ILE A 1 172 ? 58.727 9.470 3.097 1.00 67.31 172 ILE A C 1
ATOM 1350 O O . ILE A 1 172 ? 57.831 10.276 3.332 1.00 67.31 172 ILE A O 1
ATOM 1354 N N . GLY A 1 173 ? 59.755 9.790 2.308 1.00 70.94 173 GLY A N 1
ATOM 1355 C CA . GLY A 1 173 ? 59.841 11.057 1.576 1.00 70.94 173 GLY A CA 1
ATOM 1356 C C . GLY A 1 173 ? 58.675 11.234 0.599 1.00 70.94 173 GLY A C 1
ATOM 1357 O O . GLY A 1 173 ? 57.965 12.236 0.658 1.00 70.94 173 GLY A O 1
ATOM 1358 N N . PHE A 1 174 ? 58.397 10.226 -0.233 1.00 74.88 174 PHE A N 1
ATOM 1359 C CA . PHE A 1 174 ? 57.240 10.251 -1.136 1.00 74.88 174 PHE A CA 1
ATOM 1360 C C . PHE A 1 174 ? 55.899 10.182 -0.392 1.00 74.88 174 PHE A C 1
ATOM 1362 O O . PHE A 1 174 ? 54.961 10.887 -0.764 1.00 74.88 174 PHE A O 1
ATOM 1369 N N . LEU A 1 175 ? 55.808 9.400 0.689 1.00 75.25 175 LEU A N 1
ATOM 1370 C CA . LEU A 1 175 ? 54.598 9.297 1.503 1.00 75.25 175 LEU A CA 1
ATOM 1371 C C . LEU A 1 175 ? 54.311 10.609 2.242 1.00 75.25 175 LEU A C 1
ATOM 1373 O O . LEU A 1 175 ? 53.159 11.009 2.329 1.00 75.25 175 LEU A O 1
ATOM 1377 N N . SER A 1 176 ? 55.338 11.305 2.736 1.00 74.38 176 SER A N 1
ATOM 1378 C CA . SER A 1 176 ? 55.197 12.583 3.442 1.00 74.38 176 SER A CA 1
ATOM 1379 C C . SER A 1 176 ? 54.862 13.731 2.493 1.00 74.38 176 SER A C 1
ATOM 1381 O O . SER A 1 176 ? 53.970 14.514 2.809 1.00 74.38 176 SER A O 1
ATOM 1383 N N . LEU A 1 177 ? 55.460 13.795 1.295 1.00 76.19 177 LEU A N 1
ATOM 1384 C CA . LEU A 1 177 ? 55.022 14.734 0.254 1.00 76.19 177 LEU A CA 1
ATOM 1385 C C . LEU A 1 177 ? 53.585 14.439 -0.199 1.00 76.19 177 LEU A C 1
ATOM 1387 O O . LEU A 1 177 ? 52.786 15.364 -0.345 1.00 76.19 177 LEU A O 1
ATOM 1391 N N . GLY A 1 178 ? 53.232 13.160 -0.356 1.00 77.31 178 GLY A N 1
ATOM 1392 C CA . GLY A 1 178 ? 51.866 12.722 -0.646 1.00 77.31 178 GLY A CA 1
ATOM 1393 C C . GLY A 1 178 ? 50.878 13.087 0.466 1.00 77.31 178 GLY A C 1
ATOM 1394 O O . GLY A 1 178 ? 49.768 13.537 0.176 1.00 77.31 178 GLY A O 1
ATOM 1395 N N . LEU A 1 179 ? 51.291 12.983 1.734 1.00 77.69 179 LEU A N 1
ATOM 1396 C CA . LEU A 1 179 ? 50.498 13.364 2.905 1.00 77.69 179 LEU A CA 1
ATOM 1397 C C . LEU A 1 179 ? 50.308 14.885 2.971 1.00 77.69 179 LEU A C 1
ATOM 1399 O O . LEU A 1 179 ? 49.216 15.368 3.240 1.00 77.69 179 LEU A O 1
ATOM 1403 N N . ILE A 1 180 ? 51.347 15.668 2.676 1.00 81.38 180 ILE A N 1
ATOM 1404 C CA . ILE A 1 180 ? 51.269 17.135 2.653 1.00 81.38 180 ILE A CA 1
ATOM 1405 C C . ILE A 1 180 ? 50.375 17.606 1.493 1.00 81.38 180 ILE A C 1
ATOM 1407 O O . ILE A 1 180 ? 49.537 18.495 1.678 1.00 81.38 180 ILE A O 1
ATOM 1411 N N . ALA A 1 181 ? 50.478 16.984 0.315 1.00 78.56 181 ALA A N 1
ATOM 1412 C CA . ALA A 1 181 ? 49.604 17.255 -0.827 1.00 78.56 181 ALA A CA 1
ATOM 1413 C C . ALA A 1 181 ? 48.140 16.873 -0.538 1.00 78.56 181 ALA A C 1
ATOM 1415 O O . ALA A 1 181 ? 47.230 17.660 -0.790 1.00 78.56 181 ALA A O 1
ATOM 1416 N N . THR A 1 182 ? 47.889 15.716 0.078 1.00 77.62 182 THR A N 1
ATOM 1417 C CA . THR A 1 182 ? 46.531 15.329 0.498 1.00 77.62 182 THR A CA 1
ATOM 1418 C C . THR A 1 182 ? 45.996 16.232 1.606 1.00 77.62 182 THR A C 1
ATOM 1420 O O . THR A 1 182 ? 44.851 16.655 1.518 1.00 77.62 182 THR A O 1
ATOM 1423 N N . ILE A 1 183 ? 46.799 16.638 2.594 1.00 81.56 183 ILE A N 1
ATOM 1424 C CA . ILE A 1 183 ? 46.375 17.584 3.642 1.00 81.56 183 ILE A CA 1
ATOM 1425 C C . ILE A 1 183 ? 46.052 18.962 3.052 1.00 81.56 183 ILE A C 1
ATOM 1427 O O . ILE A 1 183 ? 45.092 19.599 3.482 1.00 81.56 183 ILE A O 1
ATOM 1431 N N . THR A 1 184 ? 46.810 19.446 2.067 1.00 79.00 184 THR A N 1
ATOM 1432 C CA . THR A 1 184 ? 46.542 20.741 1.415 1.00 79.00 184 THR A CA 1
ATOM 1433 C C . THR A 1 184 ? 45.318 20.694 0.500 1.00 79.00 184 THR A C 1
ATOM 1435 O O . THR A 1 184 ? 44.517 21.631 0.525 1.00 79.00 184 THR A O 1
ATOM 1438 N N . ILE A 1 185 ? 45.102 19.590 -0.223 1.00 80.00 185 ILE A N 1
ATOM 1439 C CA . ILE A 1 185 ? 43.877 19.343 -1.000 1.00 80.00 185 ILE A CA 1
ATOM 1440 C C . ILE A 1 185 ? 42.666 19.209 -0.069 1.00 80.00 185 ILE A C 1
ATOM 1442 O O . ILE A 1 185 ? 41.646 19.846 -0.312 1.00 80.00 185 ILE A O 1
ATOM 1446 N N . LEU A 1 186 ? 42.782 18.466 1.035 1.00 76.00 186 LEU A N 1
ATOM 1447 C CA . LEU A 1 186 ? 41.715 18.306 2.026 1.00 76.00 186 LEU A CA 1
ATOM 1448 C C . LEU A 1 186 ? 41.412 19.614 2.760 1.00 76.00 186 LEU A C 1
ATOM 1450 O O . LEU A 1 186 ? 40.250 19.889 3.035 1.00 76.00 186 LEU A O 1
ATOM 1454 N N . LYS A 1 187 ? 42.411 20.459 3.047 1.00 74.56 187 LYS A N 1
ATOM 1455 C CA . LYS A 1 187 ? 42.185 21.796 3.621 1.00 74.56 187 LYS A CA 1
ATOM 1456 C C . LYS A 1 187 ? 41.467 22.719 2.638 1.00 74.56 187 LYS A C 1
ATOM 1458 O O . LYS A 1 187 ? 40.478 23.322 3.030 1.00 74.56 187 LYS A O 1
ATOM 1463 N N . ARG A 1 188 ? 41.877 22.754 1.363 1.00 67.94 188 ARG A N 1
ATOM 1464 C CA . ARG A 1 188 ? 41.176 23.526 0.318 1.00 67.94 188 ARG A CA 1
ATOM 1465 C C . ARG A 1 188 ? 39.761 23.004 0.057 1.00 67.94 188 ARG A C 1
ATOM 1467 O O . ARG A 1 188 ? 38.843 23.805 -0.050 1.00 67.94 188 ARG A O 1
ATOM 1474 N N . ALA A 1 189 ? 39.562 21.687 0.031 1.00 67.12 189 ALA A N 1
ATOM 1475 C CA . ALA A 1 189 ? 38.237 21.079 -0.070 1.00 67.12 189 ALA A CA 1
ATOM 1476 C C . ALA A 1 189 ? 37.381 21.405 1.160 1.00 67.12 189 ALA A C 1
ATOM 1478 O O . ALA A 1 189 ? 36.214 21.740 1.016 1.00 67.12 189 ALA A O 1
ATOM 1479 N N . ARG A 1 190 ? 37.959 21.390 2.366 1.00 64.19 190 ARG A N 1
ATOM 1480 C CA . ARG A 1 190 ? 37.255 21.754 3.601 1.00 64.19 190 ARG A CA 1
ATOM 1481 C C . ARG A 1 190 ? 36.911 23.240 3.665 1.00 64.19 190 ARG A C 1
ATOM 1483 O O . ARG A 1 190 ? 35.859 23.565 4.196 1.00 64.19 190 ARG A O 1
ATOM 1490 N N . ASP A 1 191 ? 37.751 24.125 3.141 1.00 61.41 191 ASP A N 1
ATOM 1491 C CA . ASP A 1 191 ? 37.468 25.564 3.106 1.00 61.41 191 ASP A CA 1
ATOM 1492 C C . ASP A 1 191 ? 36.388 25.899 2.058 1.00 61.41 191 ASP A C 1
ATOM 1494 O O . ASP A 1 191 ? 35.529 26.732 2.326 1.00 61.41 191 ASP A O 1
ATOM 1498 N N . VAL A 1 192 ? 36.339 25.163 0.938 1.00 61.25 192 VAL A N 1
ATOM 1499 C CA . VAL A 1 192 ? 35.241 25.223 -0.050 1.00 61.25 192 VAL A CA 1
ATOM 1500 C C . VAL A 1 192 ? 33.948 24.574 0.479 1.00 61.25 192 VAL A C 1
ATOM 1502 O O . VAL A 1 192 ? 32.862 25.083 0.226 1.00 61.25 192 VAL A O 1
ATOM 1505 N N . ILE A 1 193 ? 34.032 23.494 1.266 1.00 54.97 193 ILE A N 1
ATOM 1506 C CA . ILE A 1 193 ? 32.869 22.862 1.921 1.00 54.97 193 ILE A CA 1
ATOM 1507 C C . ILE A 1 193 ? 32.349 23.711 3.095 1.00 54.97 193 ILE A C 1
ATOM 1509 O O . ILE A 1 193 ? 31.146 23.766 3.322 1.00 54.97 193 ILE A O 1
ATOM 1513 N N . LYS A 1 194 ? 33.215 24.436 3.817 1.00 54.94 194 LYS A N 1
ATOM 1514 C CA . LYS A 1 194 ? 32.804 25.357 4.895 1.00 54.94 194 LYS A CA 1
ATOM 1515 C C . LYS A 1 194 ? 32.027 26.575 4.394 1.00 54.94 194 LYS A C 1
ATOM 1517 O O . LYS A 1 194 ? 31.337 27.196 5.196 1.00 54.94 194 LYS A O 1
ATOM 1522 N N . SER A 1 195 ? 32.118 26.902 3.105 1.00 53.81 195 SER A N 1
ATOM 1523 C CA . SER A 1 195 ? 31.309 27.942 2.463 1.00 53.81 195 SER A CA 1
ATOM 1524 C C . SER A 1 195 ? 30.004 27.425 1.843 1.00 53.81 195 SER A C 1
ATOM 1526 O O . SER A 1 195 ? 29.264 28.218 1.273 1.00 53.81 195 SER A O 1
ATOM 1528 N N . ILE A 1 196 ? 29.702 26.124 1.947 1.00 54.66 196 ILE A N 1
ATOM 1529 C CA . ILE A 1 196 ? 28.428 25.549 1.496 1.00 54.66 196 ILE A CA 1
ATOM 1530 C C . ILE A 1 196 ? 27.453 25.565 2.679 1.00 54.66 196 ILE A C 1
ATOM 1532 O O . ILE A 1 196 ? 27.526 24.702 3.548 1.00 54.66 196 ILE A O 1
ATOM 1536 N N . ASP A 1 197 ? 26.599 26.592 2.722 1.00 56.03 197 ASP A N 1
ATOM 1537 C CA . ASP A 1 197 ? 25.216 26.651 3.248 1.00 56.03 197 ASP A CA 1
ATOM 1538 C C . ASP A 1 197 ? 24.805 25.812 4.480 1.00 56.03 197 ASP A C 1
ATOM 1540 O O . ASP A 1 197 ? 23.639 25.458 4.664 1.00 56.03 197 ASP A O 1
ATOM 1544 N N . HIS A 1 198 ? 25.728 25.523 5.398 1.00 54.88 198 HIS A N 1
ATOM 1545 C CA . HIS A 1 198 ? 25.426 24.742 6.601 1.00 54.88 198 HIS A CA 1
ATOM 1546 C C . HIS A 1 198 ? 24.377 25.423 7.499 1.00 54.88 198 HIS A C 1
ATOM 1548 O O . HIS A 1 198 ? 23.629 24.737 8.195 1.00 54.88 198 HIS A O 1
ATOM 1554 N N . THR A 1 199 ? 24.287 26.755 7.450 1.00 60.50 199 THR A N 1
ATOM 1555 C CA . THR A 1 199 ? 23.284 27.556 8.163 1.00 60.50 199 THR A CA 1
ATOM 1556 C C . THR A 1 199 ? 21.879 27.365 7.597 1.00 60.50 199 THR A C 1
ATOM 1558 O O . THR A 1 199 ? 20.945 27.198 8.378 1.00 60.50 199 THR A O 1
ATOM 1561 N N . ASP A 1 200 ? 21.721 27.328 6.271 1.00 67.00 200 ASP A N 1
ATOM 1562 C CA . ASP A 1 200 ? 20.404 27.221 5.632 1.00 67.00 200 ASP A CA 1
ATOM 1563 C C . ASP A 1 200 ? 19.838 25.799 5.774 1.00 67.00 200 ASP A C 1
ATOM 1565 O O . ASP A 1 200 ? 18.683 25.612 6.157 1.00 67.00 200 ASP A O 1
ATOM 1569 N N . LEU A 1 201 ? 20.692 24.773 5.646 1.00 65.06 201 LEU A N 1
ATOM 1570 C CA . LEU A 1 201 ? 20.294 23.382 5.888 1.00 65.06 201 LEU A CA 1
ATOM 1571 C C . LEU A 1 201 ? 19.933 23.133 7.363 1.00 65.06 201 LEU A C 1
ATOM 1573 O O . LEU A 1 201 ? 18.953 22.450 7.665 1.00 65.06 201 LEU A O 1
ATOM 1577 N N . GLN A 1 202 ? 20.686 23.711 8.305 1.00 72.38 202 GLN A N 1
ATOM 1578 C CA . GLN A 1 202 ? 20.389 23.591 9.735 1.00 72.38 202 GLN A CA 1
ATOM 1579 C C . GLN A 1 202 ? 19.105 24.349 10.116 1.00 72.38 202 GLN A C 1
ATOM 1581 O O . GLN A 1 202 ? 18.328 23.866 10.944 1.00 72.38 202 GLN A O 1
ATOM 1586 N N . GLN A 1 203 ? 18.838 25.490 9.479 1.00 76.06 203 GLN A N 1
ATOM 1587 C CA . GLN A 1 203 ? 17.601 26.254 9.637 1.00 76.06 203 GLN A CA 1
ATOM 1588 C C . GLN A 1 203 ? 16.396 25.529 9.013 1.00 76.06 203 GLN A C 1
ATOM 1590 O O . GLN A 1 203 ? 15.303 25.509 9.592 1.00 76.06 203 GLN A O 1
ATOM 1595 N N . GLN A 1 204 ? 16.594 24.838 7.891 1.00 76.25 204 GLN A N 1
ATOM 1596 C CA . GLN A 1 204 ? 15.581 23.992 7.265 1.00 76.25 204 GLN A CA 1
ATOM 1597 C C . GLN A 1 204 ? 15.249 22.766 8.130 1.00 76.25 204 GLN A C 1
ATOM 1599 O O . GLN A 1 204 ? 14.077 22.467 8.350 1.00 76.25 204 GLN A O 1
ATOM 1604 N N . ILE A 1 205 ? 16.251 22.106 8.717 1.00 74.88 205 ILE A N 1
ATOM 1605 C CA . ILE A 1 205 ? 16.040 20.992 9.658 1.00 74.88 205 ILE A CA 1
ATOM 1606 C C . ILE A 1 205 ? 15.322 21.475 10.925 1.00 74.88 205 ILE A C 1
ATOM 1608 O O . ILE A 1 205 ? 14.410 20.806 11.414 1.00 74.88 205 ILE A O 1
ATOM 1612 N N . ALA A 1 206 ? 15.694 22.641 11.463 1.00 82.12 206 ALA A N 1
ATOM 1613 C CA . ALA A 1 206 ? 15.053 23.206 12.649 1.00 82.12 206 ALA A CA 1
ATOM 1614 C C . ALA A 1 206 ? 13.578 23.561 12.394 1.00 82.12 206 ALA A C 1
ATOM 1616 O O . ALA A 1 206 ? 12.713 23.200 13.194 1.00 82.12 206 ALA A O 1
ATOM 1617 N N . SER A 1 207 ? 13.279 24.195 11.257 1.00 81.19 207 SER A N 1
ATOM 1618 C CA . SER A 1 207 ? 11.904 24.534 10.871 1.00 81.19 207 SER A CA 1
ATOM 1619 C C . SER A 1 207 ? 11.058 23.292 10.564 1.00 81.19 207 SER A C 1
ATOM 1621 O O . SER A 1 207 ? 9.910 23.217 11.004 1.00 81.19 207 SER A O 1
ATOM 1623 N N . GLN A 1 208 ? 11.623 22.265 9.918 1.00 84.88 208 GLN A N 1
ATOM 1624 C CA . GLN A 1 208 ? 10.954 20.971 9.733 1.00 84.88 208 GLN A CA 1
ATOM 1625 C C . GLN A 1 208 ? 10.682 20.272 11.069 1.00 84.88 208 GLN A C 1
ATOM 1627 O O . GLN A 1 208 ? 9.583 19.766 11.296 1.00 84.88 208 GLN A O 1
ATOM 1632 N N . LYS A 1 209 ? 11.643 20.289 11.998 1.00 84.12 209 LYS A N 1
ATOM 1633 C CA . LYS A 1 209 ? 11.476 19.726 13.345 1.00 84.12 209 LYS A CA 1
ATOM 1634 C C . LYS A 1 209 ? 10.369 20.438 14.124 1.00 84.12 209 LYS A C 1
ATOM 1636 O O . LYS A 1 209 ? 9.606 19.788 14.840 1.00 84.12 209 LYS A O 1
ATOM 1641 N N . GLU A 1 210 ? 10.242 21.753 13.963 1.00 88.25 210 GLU A N 1
ATOM 1642 C CA . GLU A 1 210 ? 9.151 22.524 14.557 1.00 88.25 210 GLU A CA 1
ATOM 1643 C C . GLU A 1 210 ? 7.794 22.212 13.903 1.00 88.25 210 GLU A C 1
ATOM 1645 O O . GLU A 1 210 ? 6.788 22.062 14.593 1.00 88.25 210 GLU A O 1
ATOM 1650 N N . GLN A 1 211 ? 7.740 22.033 12.583 1.00 86.38 211 GLN A N 1
ATOM 1651 C CA . GLN A 1 211 ? 6.511 21.603 11.906 1.00 86.38 211 GLN A CA 1
ATOM 1652 C C . GLN A 1 211 ? 6.061 20.209 12.366 1.00 86.38 211 GLN A C 1
ATOM 1654 O O . GLN A 1 211 ? 4.884 20.019 12.684 1.00 86.38 211 GLN A O 1
ATOM 1659 N N . ILE A 1 212 ? 6.992 19.259 12.494 1.00 85.50 212 ILE A N 1
ATOM 1660 C CA . ILE A 1 212 ? 6.724 17.916 13.030 1.00 85.50 212 ILE A CA 1
ATOM 1661 C C . ILE A 1 212 ? 6.235 18.004 14.483 1.00 85.50 212 ILE A C 1
ATOM 1663 O O . ILE A 1 212 ? 5.293 17.307 14.867 1.00 85.50 212 ILE A O 1
ATOM 1667 N N . SER A 1 213 ? 6.812 18.883 15.310 1.00 87.12 213 SER A N 1
ATOM 1668 C CA . SER A 1 213 ? 6.368 19.053 16.701 1.00 87.12 213 SER A CA 1
ATOM 1669 C C . SER A 1 213 ? 4.943 19.621 16.785 1.00 87.12 213 SER A C 1
ATOM 1671 O O . SER A 1 213 ? 4.125 19.149 17.578 1.00 87.12 213 SER A O 1
ATOM 1673 N N . ARG A 1 214 ? 4.588 20.559 15.899 1.00 88.06 214 ARG A N 1
ATOM 1674 C CA . ARG A 1 214 ? 3.222 21.095 15.787 1.00 88.06 214 ARG A CA 1
ATOM 1675 C C . ARG A 1 214 ? 2.228 20.023 15.334 1.00 88.06 214 ARG A C 1
ATOM 1677 O O . ARG A 1 214 ? 1.174 19.875 15.955 1.00 88.06 214 ARG A O 1
ATOM 1684 N N . GLN A 1 215 ? 2.566 19.241 14.308 1.00 87.94 215 GLN A N 1
ATOM 1685 C CA . GLN A 1 215 ? 1.719 18.146 13.816 1.00 87.94 215 GLN A CA 1
ATOM 1686 C C . GLN A 1 215 ? 1.539 17.043 14.865 1.00 87.94 215 GLN A C 1
ATOM 1688 O O . GLN A 1 215 ? 0.422 16.587 15.104 1.00 87.94 215 GLN A O 1
ATOM 1693 N N . THR A 1 216 ? 2.605 16.658 15.568 1.00 79.56 216 THR A N 1
ATOM 1694 C CA . THR A 1 216 ? 2.521 15.678 16.664 1.00 79.56 216 THR A CA 1
ATOM 1695 C C . THR A 1 216 ? 1.702 16.206 17.842 1.00 79.56 216 THR A C 1
ATOM 1697 O O . THR A 1 216 ? 0.961 15.444 18.463 1.00 79.56 216 THR A O 1
ATOM 1700 N N . GLN A 1 217 ? 1.750 17.509 18.136 1.00 88.38 217 GLN A N 1
ATOM 1701 C CA . GLN A 1 217 ? 0.884 18.119 19.144 1.00 88.38 217 GLN A CA 1
ATOM 1702 C C . GLN A 1 217 ? -0.594 18.100 18.718 1.00 88.38 217 GLN A C 1
ATOM 1704 O O . GLN A 1 217 ? -1.462 17.846 19.557 1.00 88.38 217 GLN A O 1
ATOM 1709 N N . GLN A 1 218 ? -0.896 18.325 17.435 1.00 86.69 218 GLN A N 1
ATOM 1710 C CA . GLN A 1 218 ? -2.253 18.191 16.890 1.00 86.69 218 GLN A CA 1
ATOM 1711 C C . GLN A 1 218 ? -2.743 16.736 16.936 1.00 86.69 218 GLN A C 1
ATOM 1713 O O . GLN A 1 218 ? -3.841 16.487 17.429 1.00 86.69 218 GLN A O 1
ATOM 1718 N N . LEU A 1 219 ? -1.906 15.773 16.537 1.00 88.94 219 LEU A N 1
ATOM 1719 C CA . LEU A 1 219 ? -2.187 14.336 16.646 1.00 88.94 219 LEU A CA 1
ATOM 1720 C C . LEU A 1 219 ? -2.470 13.919 18.090 1.00 88.94 219 LEU A C 1
ATOM 1722 O O . LEU A 1 219 ? -3.457 13.237 18.344 1.00 88.94 219 LEU A O 1
ATOM 1726 N N . LYS A 1 220 ? -1.675 14.389 19.058 1.00 88.38 220 LYS A N 1
ATOM 1727 C CA . LYS A 1 220 ? -1.922 14.136 20.488 1.00 88.38 220 LYS A CA 1
ATOM 1728 C C . LYS A 1 220 ? -3.265 14.697 20.951 1.00 88.38 220 LYS A C 1
ATOM 1730 O O . LYS A 1 220 ? -3.947 14.063 21.753 1.00 88.38 220 LYS A O 1
ATOM 1735 N N . LYS A 1 221 ? -3.665 15.879 20.470 1.00 87.69 221 LYS A N 1
ATOM 1736 C CA . LYS A 1 221 ? -4.992 16.444 20.766 1.00 87.69 221 LYS A CA 1
ATOM 1737 C C . LYS A 1 221 ? -6.105 15.584 20.160 1.00 87.69 221 LYS A C 1
ATOM 1739 O O . LYS A 1 221 ? -7.048 15.260 20.873 1.00 87.69 221 LYS A O 1
ATOM 1744 N N . ALA A 1 222 ? -5.969 15.166 18.902 1.00 81.25 222 ALA A N 1
ATOM 1745 C CA . ALA A 1 222 ? -6.929 14.282 18.240 1.00 81.25 222 ALA A CA 1
ATOM 1746 C C . ALA A 1 222 ? -7.046 12.922 18.952 1.00 81.25 222 ALA A C 1
ATOM 1748 O O . ALA A 1 222 ? -8.150 12.479 19.246 1.00 81.25 222 ALA A O 1
ATOM 1749 N N . GLN A 1 223 ? -5.924 12.308 19.335 1.00 82.88 223 GLN A N 1
ATOM 1750 C CA . GLN A 1 223 ? -5.899 11.068 20.118 1.00 82.88 223 GLN A CA 1
ATOM 1751 C C . GLN A 1 223 ? -6.594 11.222 21.475 1.00 82.88 223 GLN A C 1
ATOM 1753 O O . GLN A 1 223 ? -7.339 10.336 21.876 1.00 82.88 223 GLN A O 1
ATOM 1758 N N . ARG A 1 224 ? -6.404 12.350 22.174 1.00 84.00 224 ARG A N 1
ATOM 1759 C CA . ARG A 1 224 ? -7.125 12.629 23.429 1.00 84.00 224 ARG A CA 1
ATOM 1760 C C . ARG A 1 224 ? -8.630 12.747 23.216 1.00 84.00 224 ARG A C 1
ATOM 1762 O O . ARG A 1 224 ? -9.379 12.264 24.055 1.00 84.00 224 ARG A O 1
ATOM 1769 N N . LEU A 1 225 ? -9.065 13.368 22.118 1.00 85.19 225 LEU A N 1
ATOM 1770 C CA . LEU A 1 225 ? -10.484 13.458 21.771 1.00 85.19 225 LEU A CA 1
ATOM 1771 C C . LEU A 1 225 ? -11.068 12.078 21.454 1.00 85.19 225 LEU A C 1
ATOM 1773 O O . LEU A 1 225 ? -12.143 11.763 21.950 1.00 85.19 225 LEU A O 1
ATOM 1777 N N . ILE A 1 226 ? -10.345 11.241 20.703 1.00 79.00 226 ILE A N 1
ATOM 1778 C CA . ILE A 1 226 ? -10.750 9.856 20.422 1.00 79.00 226 ILE A CA 1
ATOM 1779 C C . ILE A 1 226 ? -10.839 9.055 21.724 1.00 79.00 226 ILE A C 1
ATOM 1781 O O . ILE A 1 226 ? -11.882 8.476 21.995 1.00 79.00 226 ILE A O 1
ATOM 1785 N N . ALA A 1 227 ? -9.817 9.104 22.582 1.00 80.88 227 ALA A N 1
ATOM 1786 C CA . ALA A 1 227 ? -9.833 8.430 23.881 1.00 80.88 227 ALA A CA 1
ATOM 1787 C C . ALA A 1 227 ? -10.973 8.938 24.782 1.00 80.88 227 ALA A C 1
ATOM 1789 O O . ALA A 1 227 ? -11.633 8.160 25.464 1.00 80.88 227 ALA A O 1
ATOM 1790 N N . GLN A 1 228 ? -11.258 10.244 24.772 1.00 82.44 228 GLN A N 1
ATOM 1791 C CA . GLN A 1 228 ? -12.408 10.810 25.476 1.00 82.44 228 GLN A CA 1
ATOM 1792 C C . GLN A 1 228 ? -13.729 10.270 24.912 1.00 82.44 228 GLN A C 1
ATOM 1794 O O . GLN A 1 228 ? -14.620 9.931 25.689 1.00 82.44 228 GLN A O 1
ATOM 1799 N N . TYR A 1 229 ? -13.852 10.162 23.589 1.00 72.12 229 TYR A N 1
ATOM 1800 C CA . TYR A 1 229 ? -15.031 9.623 22.914 1.00 72.12 229 TYR A CA 1
ATOM 1801 C C . TYR A 1 229 ? -15.221 8.127 23.205 1.00 72.12 229 TYR A C 1
ATOM 1803 O O . TYR A 1 229 ? -16.326 7.697 23.525 1.00 72.12 229 TYR A O 1
ATOM 1811 N N . GLU A 1 230 ? -14.138 7.348 23.212 1.00 72.25 230 GLU A N 1
ATOM 1812 C CA . GLU A 1 230 ? -14.119 5.947 23.644 1.00 72.25 230 GLU A CA 1
ATOM 1813 C C . GLU A 1 230 ? -14.520 5.815 25.114 1.00 72.25 230 GLU A C 1
ATOM 1815 O O . GLU A 1 230 ? -15.371 4.998 25.448 1.00 72.25 230 GLU A O 1
ATOM 1820 N N . HIS A 1 231 ? -13.996 6.654 26.011 1.00 62.47 231 HIS A N 1
ATOM 1821 C CA . HIS A 1 231 ? -14.414 6.645 27.412 1.00 62.47 231 HIS A CA 1
ATOM 1822 C C . HIS A 1 231 ? -15.887 7.018 27.590 1.00 62.47 231 HIS A C 1
ATOM 1824 O O . HIS A 1 231 ? -16.525 6.482 28.491 1.00 62.47 231 HIS A O 1
ATOM 1830 N N . VAL A 1 232 ? -16.446 7.912 26.774 1.00 64.69 232 VAL A N 1
ATOM 1831 C CA . VAL A 1 232 ? -17.872 8.267 26.833 1.00 64.69 232 VAL A CA 1
ATOM 1832 C C . VAL A 1 232 ? -18.733 7.117 26.300 1.00 64.69 232 VAL A C 1
ATOM 1834 O O . VAL A 1 232 ? -19.638 6.679 27.008 1.00 64.69 232 VAL A O 1
ATOM 1837 N N . ASN A 1 233 ? -18.387 6.533 25.150 1.00 59.34 233 ASN A N 1
ATOM 1838 C CA . ASN A 1 233 ? -19.122 5.412 24.555 1.00 59.34 233 ASN A CA 1
ATOM 1839 C C . ASN A 1 233 ? -18.975 4.101 25.342 1.00 59.34 233 ASN A C 1
ATOM 1841 O O . ASN A 1 233 ? -19.928 3.337 25.421 1.00 59.34 233 ASN A O 1
ATOM 1845 N N . HIS A 1 234 ? -17.831 3.841 25.984 1.00 54.25 234 HIS A N 1
ATOM 1846 C CA . HIS A 1 234 ? -17.640 2.707 26.900 1.00 54.25 234 HIS A CA 1
ATOM 1847 C C . HIS A 1 234 ? -18.189 2.977 28.314 1.00 54.25 234 HIS A C 1
ATOM 1849 O O . HIS A 1 234 ? -18.435 2.031 29.066 1.00 54.25 234 HIS A O 1
ATOM 1855 N N . ARG A 1 235 ? -18.467 4.239 28.680 1.00 50.75 235 ARG A N 1
ATOM 1856 C CA . ARG A 1 235 ? -19.262 4.578 29.876 1.00 50.75 235 ARG A CA 1
ATOM 1857 C C . ARG A 1 235 ? -20.762 4.424 29.648 1.00 50.75 235 ARG A C 1
ATOM 1859 O O . ARG A 1 235 ? -21.461 4.172 30.623 1.00 50.75 235 ARG A O 1
ATOM 1866 N N . GLU A 1 236 ? -21.277 4.498 28.423 1.00 45.84 236 GLU A N 1
ATOM 1867 C CA . GLU A 1 236 ? -22.699 4.232 28.152 1.00 45.84 236 GLU A CA 1
ATOM 1868 C C . GLU A 1 236 ? -23.168 2.797 28.500 1.00 45.84 236 GLU A C 1
ATOM 1870 O O . GLU A 1 236 ? -24.241 2.675 29.107 1.00 45.84 236 GLU A O 1
ATOM 1875 N N . PRO A 1 237 ? -22.406 1.706 28.257 1.00 47.81 237 PRO A N 1
ATOM 1876 C CA . PRO A 1 237 ? -22.790 0.378 28.733 1.00 47.81 237 PRO A CA 1
ATOM 1877 C C . PRO A 1 237 ? -22.665 0.237 30.260 1.00 47.81 237 PRO A C 1
ATOM 1879 O O . PRO A 1 237 ? -23.449 -0.492 30.868 1.00 47.81 237 PRO A O 1
ATOM 1882 N N . GLN A 1 238 ? -21.764 0.980 30.921 1.00 43.06 238 GLN A N 1
ATOM 1883 C CA . GLN A 1 238 ? -21.646 0.956 32.388 1.00 43.06 238 GLN A CA 1
ATOM 1884 C C . GLN A 1 238 ? -22.670 1.855 33.100 1.00 43.06 238 GLN A C 1
ATOM 1886 O O . GLN A 1 238 ? -23.162 1.488 34.164 1.00 43.06 238 GLN A O 1
ATOM 1891 N N . GLN A 1 239 ? -23.081 2.986 32.523 1.00 43.06 239 GLN A N 1
ATOM 1892 C CA . GLN A 1 239 ? -24.094 3.868 33.117 1.00 43.06 239 GLN A CA 1
ATOM 1893 C C . GLN A 1 239 ? -25.516 3.313 32.967 1.00 43.06 239 GLN A C 1
ATOM 1895 O O . GLN A 1 239 ? -26.349 3.528 33.854 1.00 43.06 239 GLN A O 1
ATOM 1900 N N . LYS A 1 240 ? -25.791 2.518 31.920 1.00 46.00 240 LYS A N 1
ATOM 1901 C CA . LYS A 1 240 ? -27.026 1.718 31.843 1.00 46.00 240 LYS A CA 1
ATOM 1902 C C . LYS A 1 240 ? -27.039 0.569 32.860 1.00 46.00 240 LYS A C 1
ATOM 1904 O O . LYS A 1 240 ? -28.113 0.233 33.345 1.00 46.00 240 LYS A O 1
ATOM 1909 N N . ALA A 1 241 ? -25.883 0.038 33.269 1.00 44.06 241 ALA A N 1
ATOM 1910 C CA . ALA A 1 241 ? -25.794 -0.929 34.368 1.00 44.06 241 ALA A CA 1
ATOM 1911 C C . ALA A 1 241 ? -25.898 -0.264 35.762 1.00 44.06 241 ALA A C 1
ATOM 1913 O O . ALA A 1 241 ? -26.593 -0.774 36.643 1.00 44.06 241 ALA A O 1
ATOM 1914 N N . TYR A 1 242 ? -25.301 0.919 35.959 1.00 43.00 242 TYR A N 1
ATOM 1915 C CA . TYR A 1 242 ? -25.288 1.612 37.258 1.00 43.00 242 TYR A CA 1
ATOM 1916 C C . TYR A 1 242 ? -26.641 2.247 37.636 1.00 43.00 242 TYR A C 1
ATOM 1918 O O . TYR A 1 242 ? -26.978 2.322 38.816 1.00 43.00 242 TYR A O 1
ATOM 1926 N N . LYS A 1 243 ? -27.480 2.633 36.659 1.00 40.28 243 LYS A N 1
ATOM 1927 C CA . LYS A 1 243 ? -28.865 3.088 36.924 1.00 40.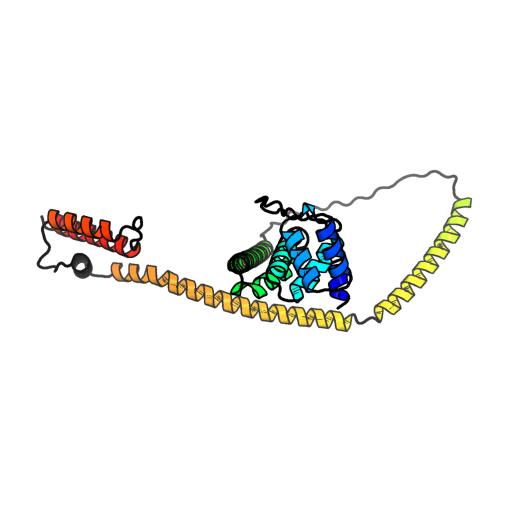28 243 LYS A CA 1
ATOM 1928 C C . LYS A 1 243 ? -29.866 1.958 37.198 1.00 40.28 243 LYS A C 1
ATOM 1930 O O . LYS A 1 243 ? -30.959 2.233 37.684 1.00 40.28 243 LYS A O 1
ATOM 1935 N N . VAL A 1 244 ? -29.511 0.696 36.947 1.00 47.25 244 VAL A N 1
ATOM 1936 C CA . VAL A 1 244 ? -30.333 -0.457 37.363 1.00 47.25 244 VAL A CA 1
ATOM 1937 C C . VAL A 1 244 ? -29.983 -0.876 38.797 1.00 47.25 244 VAL A C 1
ATOM 1939 O O . VAL A 1 244 ? -30.857 -1.341 39.530 1.00 47.25 244 VAL A O 1
ATOM 1942 N N . ALA A 1 245 ? -28.751 -0.618 39.254 1.00 46.31 245 ALA A N 1
ATOM 1943 C CA . ALA A 1 245 ? -28.296 -0.908 40.616 1.00 46.31 245 ALA A CA 1
ATOM 1944 C C . ALA A 1 245 ? -29.003 -0.071 41.711 1.00 46.31 245 ALA A C 1
ATOM 1946 O O . ALA A 1 245 ? -29.188 -0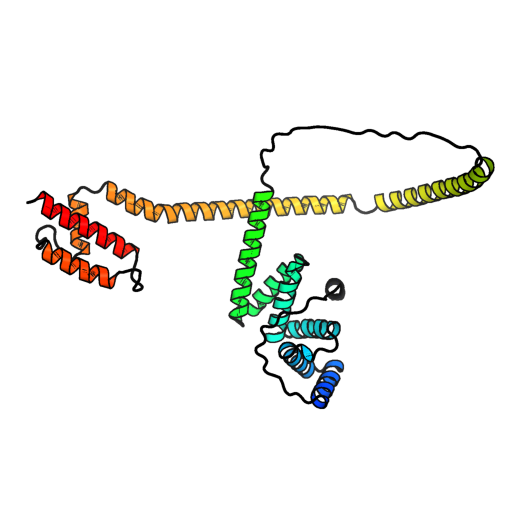.576 42.814 1.00 46.31 245 ALA A O 1
ATOM 1947 N N . SER A 1 246 ? -29.493 1.135 41.400 1.00 45.44 246 SER A N 1
ATOM 1948 C CA . SER A 1 24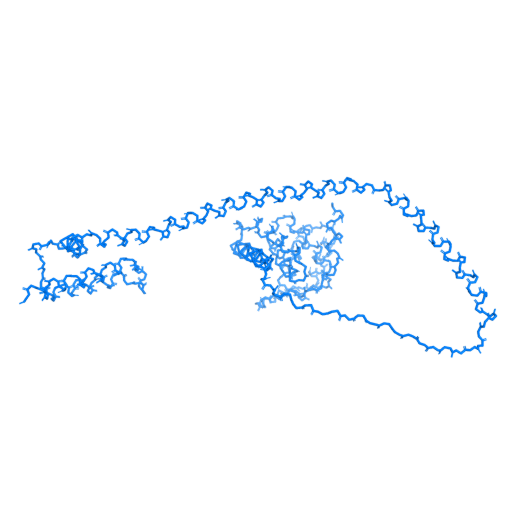6 ? -30.222 2.015 42.339 1.00 45.44 246 SER A CA 1
ATOM 1949 C C . SER A 1 246 ? -31.752 2.007 42.185 1.00 45.44 246 SER A C 1
ATOM 1951 O O . SER A 1 246 ? -32.456 2.779 42.838 1.00 45.44 246 SER A O 1
ATOM 1953 N N . ALA A 1 247 ? -32.301 1.139 41.332 1.00 50.25 247 ALA A N 1
ATOM 1954 C CA . ALA A 1 247 ? -33.743 0.971 41.200 1.00 50.25 247 ALA A CA 1
ATOM 1955 C C . ALA A 1 247 ? -34.291 0.121 42.361 1.00 50.25 247 ALA A C 1
ATOM 1957 O O . ALA A 1 247 ? -33.814 -0.992 42.587 1.00 50.25 247 ALA A O 1
ATOM 1958 N N . THR A 1 248 ? -35.307 0.632 43.069 1.00 59.50 248 THR A N 1
ATOM 1959 C CA . THR A 1 248 ? -36.079 -0.126 44.068 1.00 59.50 248 THR A CA 1
ATOM 1960 C C . THR A 1 248 ? -36.560 -1.462 43.475 1.00 59.50 248 THR A C 1
ATOM 1962 O O . THR A 1 248 ? -36.820 -1.519 42.267 1.00 59.50 248 THR A O 1
ATOM 1965 N N . PRO A 1 249 ? -36.671 -2.544 44.272 1.00 64.56 249 PRO A N 1
ATOM 1966 C CA . PRO A 1 249 ? -37.046 -3.878 43.781 1.00 64.56 249 PRO A CA 1
ATOM 1967 C C . PRO A 1 249 ? -38.305 -3.864 42.892 1.00 64.56 249 PRO A C 1
ATOM 1969 O O . PRO A 1 249 ? -38.324 -4.518 41.848 1.00 64.56 249 PRO A O 1
ATOM 1972 N N . ASP A 1 250 ? -39.274 -2.997 43.200 1.00 70.75 250 ASP A N 1
ATOM 1973 C CA . ASP A 1 250 ? -40.494 -2.785 42.407 1.00 70.75 250 ASP A CA 1
ATOM 1974 C C . ASP A 1 250 ? -40.240 -2.265 40.985 1.00 70.75 250 ASP A C 1
ATOM 1976 O O . ASP A 1 250 ? -40.899 -2.681 40.031 1.00 70.75 250 ASP A O 1
ATOM 1980 N N . LYS A 1 251 ? -39.257 -1.374 40.800 1.00 77.19 251 LYS A N 1
ATOM 1981 C CA . LYS A 1 251 ? -38.913 -0.825 39.477 1.00 77.19 251 LYS A CA 1
ATOM 1982 C C . LYS A 1 251 ? -38.256 -1.879 38.588 1.00 77.19 251 LYS A C 1
ATOM 1984 O O . LYS A 1 251 ? -38.517 -1.912 37.385 1.00 77.19 251 LYS A O 1
ATOM 1989 N N . ARG A 1 252 ? -37.438 -2.764 39.171 1.00 77.06 252 ARG A N 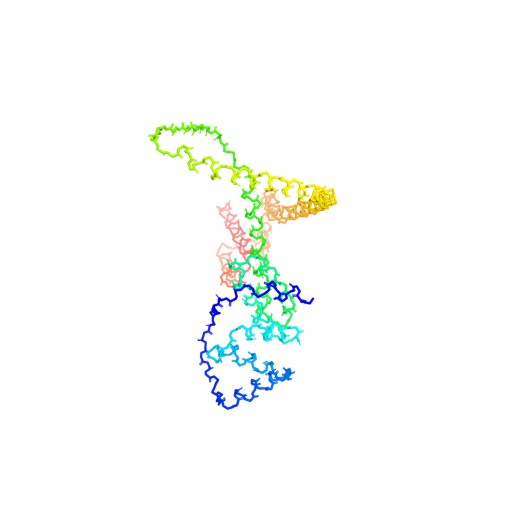1
ATOM 1990 C CA . ARG A 1 252 ? -36.824 -3.886 38.441 1.00 77.06 252 ARG A CA 1
ATOM 1991 C C . ARG A 1 252 ? -37.864 -4.935 38.050 1.00 77.06 252 ARG A C 1
ATOM 1993 O O . ARG A 1 252 ? -37.829 -5.430 36.925 1.00 77.06 252 ARG A O 1
ATOM 2000 N N . LEU A 1 253 ? -38.826 -5.211 38.934 1.00 80.12 253 LEU A N 1
ATOM 2001 C CA . LEU A 1 253 ? -39.954 -6.095 38.642 1.00 80.12 253 LEU A CA 1
ATOM 2002 C C . LEU A 1 253 ? -40.846 -5.528 37.531 1.00 80.12 253 LEU A C 1
ATOM 2004 O O . LEU A 1 253 ? -41.187 -6.249 36.595 1.00 80.12 253 LEU A O 1
ATOM 2008 N N . LEU A 1 254 ? -41.157 -4.229 37.574 1.00 83.31 254 LEU A N 1
ATOM 2009 C CA . LEU A 1 254 ? -41.919 -3.542 36.527 1.00 83.31 254 LEU A CA 1
ATOM 2010 C C . LEU A 1 254 ? -41.218 -3.628 35.161 1.00 83.31 254 LEU A C 1
ATOM 2012 O O . LEU A 1 254 ? -41.860 -3.889 34.142 1.00 83.31 254 LEU A O 1
ATOM 2016 N N . GLN A 1 255 ? -39.895 -3.454 35.137 1.00 82.12 255 GLN A N 1
ATOM 2017 C CA . GLN A 1 255 ? -39.098 -3.592 33.921 1.00 82.12 255 GLN A CA 1
ATOM 2018 C C . GLN A 1 255 ? -39.118 -5.029 33.376 1.00 82.12 255 GLN A C 1
ATOM 2020 O O . GLN A 1 255 ? -39.302 -5.212 32.172 1.00 82.12 255 GLN A O 1
ATOM 2025 N N . ALA A 1 256 ? -38.982 -6.037 34.243 1.00 83.44 256 ALA A N 1
ATOM 2026 C CA . ALA A 1 256 ? -39.056 -7.447 33.856 1.00 83.44 256 ALA A CA 1
ATOM 2027 C C . ALA A 1 256 ? -40.447 -7.829 33.320 1.00 83.44 256 ALA A C 1
ATOM 2029 O O . ALA A 1 256 ? -40.551 -8.496 32.290 1.00 83.44 256 ALA A O 1
ATOM 2030 N N . CYS A 1 257 ? -41.513 -7.327 33.954 1.00 83.12 257 CYS A N 1
ATOM 2031 C CA . CYS A 1 257 ? -42.889 -7.493 33.487 1.00 83.12 257 CYS A CA 1
ATOM 2032 C C . CYS A 1 257 ? -43.069 -6.902 32.082 1.00 83.12 257 CYS A C 1
ATOM 2034 O O . CYS A 1 257 ? -43.605 -7.571 31.204 1.00 83.12 257 CYS A O 1
ATOM 2036 N N . ARG A 1 258 ? -42.528 -5.704 31.815 1.00 85.88 258 ARG A N 1
ATOM 2037 C CA . ARG A 1 258 ? -42.617 -5.065 30.492 1.00 85.88 258 ARG A CA 1
ATOM 2038 C C . ARG A 1 258 ? -41.924 -5.866 29.384 1.00 85.88 258 ARG A C 1
ATOM 2040 O O . ARG A 1 258 ? -42.452 -5.929 28.281 1.00 85.88 258 ARG A O 1
ATOM 2047 N N . ILE A 1 259 ? -40.776 -6.487 29.668 1.00 85.38 259 ILE A N 1
ATOM 2048 C CA . ILE A 1 259 ? -40.035 -7.317 28.694 1.00 85.38 259 ILE A CA 1
ATOM 2049 C C . ILE A 1 259 ? -40.853 -8.545 28.276 1.00 85.38 259 ILE A C 1
ATOM 2051 O O . ILE A 1 259 ? -40.842 -8.932 27.110 1.00 85.38 259 ILE A O 1
ATOM 2055 N N . PHE A 1 260 ? -41.588 -9.136 29.216 1.00 83.62 260 PHE A N 1
ATOM 2056 C CA . PHE A 1 260 ? -42.421 -10.310 28.965 1.00 83.62 260 PHE A CA 1
ATOM 2057 C C . PHE A 1 260 ? -43.862 -9.973 28.543 1.00 83.62 260 PHE A C 1
ATOM 2059 O O . PHE A 1 260 ? -44.616 -10.883 28.202 1.00 83.62 260 PHE A O 1
ATOM 2066 N N . GLY A 1 261 ? -44.237 -8.688 28.519 1.00 80.69 261 GLY A N 1
ATOM 2067 C CA . GLY A 1 261 ? -45.592 -8.233 28.187 1.00 80.69 261 GLY A CA 1
ATOM 2068 C C . GLY A 1 261 ? -46.612 -8.422 29.317 1.00 80.69 261 GLY A C 1
ATOM 2069 O O . GLY A 1 261 ? -47.809 -8.480 29.058 1.00 80.69 261 GLY A O 1
ATOM 2070 N N . TYR A 1 262 ? -46.152 -8.533 30.563 1.00 82.81 262 TYR A N 1
ATOM 2071 C CA . TYR A 1 262 ? -46.986 -8.690 31.754 1.00 82.81 262 TYR A CA 1
ATOM 2072 C C . TYR A 1 262 ? -47.156 -7.370 32.509 1.00 82.81 262 TYR A C 1
ATOM 2074 O O . TYR A 1 262 ? -46.384 -6.423 32.343 1.00 82.81 262 TYR A O 1
ATOM 2082 N N . THR A 1 263 ? -48.142 -7.330 33.405 1.00 78.56 263 THR A N 1
ATOM 2083 C CA . THR A 1 263 ? -48.253 -6.277 34.421 1.00 78.56 263 THR A CA 1
ATOM 2084 C C . THR A 1 263 ? -47.867 -6.839 35.793 1.00 78.56 263 THR A C 1
ATOM 2086 O O . THR A 1 263 ? -48.114 -8.021 36.040 1.00 78.56 263 THR A O 1
ATOM 2089 N N . PRO A 1 264 ? -47.321 -6.032 36.724 1.00 72.19 264 PRO A N 1
ATOM 2090 C CA . PRO A 1 264 ? -46.968 -6.508 38.070 1.00 72.19 264 PRO A CA 1
ATOM 2091 C C . PRO A 1 264 ? -48.144 -7.103 38.860 1.00 72.19 264 PRO A C 1
ATOM 2093 O O . PRO A 1 264 ? -47.935 -7.865 39.797 1.00 72.19 264 PRO A O 1
ATOM 2096 N N . LYS A 1 265 ? -49.386 -6.765 38.481 1.00 70.81 265 LYS A N 1
ATOM 2097 C CA . LYS A 1 265 ? -50.618 -7.294 39.084 1.00 70.81 265 LYS A CA 1
ATOM 2098 C C . LYS A 1 265 ? -51.067 -8.628 38.475 1.00 70.81 265 LYS A C 1
ATOM 2100 O O . LYS A 1 265 ? -51.870 -9.322 39.085 1.00 70.81 265 LYS A O 1
ATOM 2105 N N . THR A 1 266 ? -50.559 -8.991 37.297 1.00 75.56 266 THR A N 1
ATOM 2106 C CA . THR A 1 266 ? -50.977 -10.172 36.525 1.00 75.56 266 THR A CA 1
ATOM 2107 C C . THR A 1 266 ? -49.757 -10.971 36.062 1.00 75.56 266 THR A C 1
ATOM 2109 O O . THR A 1 266 ? -49.562 -11.186 34.864 1.00 75.56 266 THR A O 1
ATOM 2112 N N . ILE A 1 267 ? -48.894 -11.367 36.999 1.00 79.19 267 ILE A N 1
ATOM 2113 C CA . ILE A 1 267 ? -47.757 -12.241 36.691 1.00 79.19 267 ILE A CA 1
ATOM 2114 C C . ILE A 1 267 ? -48.291 -13.683 36.587 1.00 79.19 267 ILE A C 1
ATOM 2116 O O . ILE A 1 267 ? -48.816 -14.194 37.578 1.00 79.19 267 ILE A O 1
ATOM 2120 N N . PRO A 1 268 ? -48.196 -14.339 35.415 1.00 79.62 268 PRO A N 1
ATOM 2121 C CA . PRO A 1 268 ? -48.724 -15.687 35.219 1.00 79.62 268 PRO A CA 1
ATOM 2122 C C . PRO A 1 268 ? -47.869 -16.753 35.925 1.00 79.62 268 PRO A C 1
ATOM 2124 O O . PRO A 1 268 ? -46.822 -16.449 36.500 1.00 79.62 268 PRO A O 1
ATOM 2127 N N . SER A 1 269 ? -48.324 -18.010 35.894 1.00 83.38 269 SER A N 1
ATOM 2128 C CA . SER A 1 269 ? -47.658 -19.143 36.554 1.00 83.38 269 SER A CA 1
ATOM 2129 C C . SER A 1 269 ? -46.202 -19.332 36.074 1.00 83.38 269 SER A C 1
ATOM 2131 O O . SER A 1 269 ? -45.865 -18.960 34.942 1.00 83.38 269 SER A O 1
ATOM 2133 N N . PRO A 1 270 ? -45.315 -19.937 36.890 1.00 82.94 270 PRO A N 1
ATOM 2134 C CA . PRO A 1 270 ? -43.919 -20.175 36.505 1.00 82.94 270 PRO A CA 1
ATOM 2135 C C . PRO A 1 270 ? -43.778 -21.001 35.216 1.00 82.94 270 PRO A C 1
ATOM 2137 O O . PRO A 1 270 ? -42.839 -20.792 34.447 1.00 82.94 270 PRO A O 1
ATOM 2140 N N . GLU A 1 271 ? -44.730 -21.890 34.931 1.00 83.62 271 GLU A N 1
ATOM 2141 C CA . GLU A 1 271 ? -44.769 -22.679 33.695 1.00 83.62 271 GLU A CA 1
ATOM 2142 C C . GLU A 1 271 ? -45.061 -21.812 32.457 1.00 83.62 271 GLU A C 1
ATOM 2144 O O . GLU A 1 271 ? -44.423 -21.975 31.413 1.00 83.62 271 GLU A O 1
ATOM 2149 N N . GLU A 1 272 ? -45.950 -20.823 32.576 1.00 83.88 272 GLU A N 1
ATOM 2150 C CA . GLU A 1 272 ? -46.242 -19.848 31.516 1.00 83.88 272 GLU A CA 1
ATOM 2151 C C . GLU A 1 272 ? -45.025 -18.947 31.235 1.00 83.88 272 GLU A C 1
ATOM 2153 O O . GLU A 1 272 ? -44.672 -18.682 30.082 1.00 83.88 272 GLU A O 1
ATOM 2158 N N . ILE A 1 273 ? -44.327 -18.525 32.296 1.00 86.62 273 ILE A N 1
ATOM 2159 C CA . ILE A 1 273 ? -43.112 -17.704 32.205 1.00 86.62 273 ILE A CA 1
ATOM 2160 C C . ILE A 1 273 ? -42.009 -18.465 31.458 1.00 86.62 273 ILE A C 1
ATOM 2162 O O . ILE A 1 273 ? -41.388 -17.903 30.554 1.00 86.62 273 ILE A O 1
ATOM 2166 N N . LYS A 1 274 ? -41.800 -19.755 31.761 1.00 88.00 274 LYS A N 1
ATOM 2167 C CA . LYS A 1 274 ? -40.842 -20.616 31.041 1.00 88.00 274 LYS A CA 1
ATOM 2168 C C . LYS A 1 274 ? -41.208 -20.785 29.565 1.00 88.00 274 LYS A C 1
ATOM 2170 O O . LYS A 1 274 ? -40.326 -20.731 28.706 1.00 88.00 274 LYS A O 1
ATOM 2175 N N . ARG A 1 275 ? -42.497 -20.956 29.241 1.00 87.81 275 ARG A N 1
ATOM 2176 C CA . ARG A 1 275 ? -42.966 -21.044 27.843 1.00 87.81 275 ARG A CA 1
ATOM 2177 C C . ARG A 1 275 ? -42.681 -19.757 27.075 1.00 87.81 275 ARG A C 1
ATOM 2179 O O . ARG A 1 275 ? -42.169 -19.819 25.957 1.00 87.81 275 ARG A O 1
ATOM 2186 N N . GLN A 1 276 ? -42.974 -18.603 27.672 1.00 87.75 276 GLN A N 1
ATOM 2187 C CA . GLN A 1 276 ? -42.718 -17.308 27.046 1.00 87.75 276 GLN A CA 1
ATOM 2188 C C . GLN A 1 276 ? -41.219 -17.028 26.908 1.00 87.75 276 GLN A C 1
ATOM 2190 O O . GLN A 1 276 ? -40.775 -16.562 25.860 1.00 87.75 276 GLN A O 1
ATOM 2195 N N . TYR A 1 277 ? -40.423 -17.409 27.910 1.00 91.31 277 TYR A N 1
ATOM 2196 C CA . TYR A 1 277 ? -38.966 -17.354 27.842 1.00 91.31 277 TYR A CA 1
ATOM 2197 C C . TYR A 1 277 ? -38.427 -18.179 26.670 1.00 91.31 277 TYR A C 1
ATOM 2199 O O . TYR A 1 277 ? -37.650 -17.656 25.882 1.00 91.31 277 TYR A O 1
ATOM 2207 N N . LYS A 1 278 ? -38.902 -19.419 26.480 1.00 89.81 278 LYS A N 1
ATOM 2208 C CA . LYS A 1 278 ? -38.494 -20.276 25.351 1.00 89.81 278 LYS A CA 1
ATOM 2209 C C . LYS A 1 278 ? -38.815 -19.650 23.987 1.00 89.81 278 LYS A C 1
ATOM 2211 O O . LYS A 1 278 ? -38.032 -19.778 23.050 1.00 89.81 278 LYS A O 1
ATOM 2216 N N . LYS A 1 279 ? -39.956 -18.961 23.863 1.00 89.38 279 LYS A N 1
ATOM 2217 C CA . LYS A 1 279 ? -40.332 -18.242 22.632 1.00 89.38 279 LYS A CA 1
ATOM 2218 C C . LYS A 1 279 ? -39.422 -17.037 22.374 1.00 89.38 279 LYS A C 1
ATOM 2220 O O . LYS A 1 279 ? -38.996 -16.827 21.239 1.00 89.38 279 LYS A O 1
ATOM 2225 N N . LEU A 1 280 ? -39.128 -16.255 23.413 1.00 88.12 280 LEU A N 1
ATOM 2226 C CA . LEU A 1 280 ? -38.268 -15.073 23.322 1.00 88.12 280 LEU A CA 1
ATOM 2227 C C . LEU A 1 280 ? -36.806 -15.454 23.063 1.00 88.12 280 LEU A C 1
ATOM 2229 O O . LEU A 1 280 ? -36.181 -14.877 22.177 1.00 88.12 280 LEU A O 1
ATOM 2233 N N . SER A 1 281 ? -36.282 -16.465 23.756 1.00 87.88 281 SER A N 1
ATOM 2234 C CA . SER A 1 281 ? -34.907 -16.934 23.576 1.00 87.88 281 SER A CA 1
ATOM 2235 C C . SER A 1 281 ? -34.675 -17.492 22.178 1.00 87.88 281 SER A C 1
ATOM 2237 O O . SER A 1 281 ? -33.684 -17.153 21.544 1.00 87.88 281 SER A O 1
ATOM 2239 N N . HIS A 1 282 ? -35.628 -18.250 21.634 1.00 88.56 282 HIS A N 1
ATOM 2240 C CA . HIS A 1 282 ? -35.564 -18.733 20.256 1.00 88.56 282 HIS A CA 1
ATOM 2241 C C . HIS A 1 282 ? -35.536 -17.593 19.221 1.00 88.56 282 HIS A C 1
ATOM 2243 O O . HIS A 1 282 ? -34.919 -17.741 18.168 1.00 88.56 282 HIS A O 1
ATOM 2249 N N . ARG A 1 283 ? -36.201 -16.460 19.495 1.00 86.50 283 ARG A N 1
ATOM 2250 C CA . ARG A 1 283 ? -36.252 -15.295 18.593 1.00 86.50 283 ARG A CA 1
ATOM 2251 C C . ARG A 1 283 ? -34.994 -14.426 18.662 1.00 86.50 283 ARG A C 1
ATOM 2253 O O . ARG A 1 283 ? -34.594 -13.885 17.639 1.00 86.50 283 ARG A O 1
ATOM 2260 N N . TYR A 1 284 ? -34.410 -14.262 19.846 1.00 86.12 284 TYR A N 1
ATOM 2261 C CA . TYR A 1 284 ? -33.312 -13.318 20.082 1.00 86.12 284 TYR A CA 1
ATOM 2262 C C . TYR A 1 284 ? -31.954 -13.999 20.318 1.00 86.12 284 TYR A C 1
ATOM 2264 O O . TYR A 1 284 ? -31.011 -13.331 20.727 1.00 86.12 284 TYR A O 1
ATOM 2272 N N . HIS A 1 285 ? -31.825 -15.302 20.044 1.00 87.19 285 HIS A N 1
ATOM 2273 C CA . HIS A 1 285 ? -30.563 -16.018 20.238 1.00 87.19 285 HIS A CA 1
ATOM 2274 C C . HIS A 1 285 ? -29.450 -15.482 19.314 1.00 87.19 285 HIS A C 1
ATOM 2276 O O . HIS A 1 285 ? -29.679 -15.413 18.102 1.00 87.19 285 HIS A O 1
ATOM 2282 N N . PRO A 1 286 ? -28.244 -15.172 19.828 1.00 84.06 286 PRO A N 1
ATOM 2283 C CA . PRO A 1 286 ? -27.136 -14.651 19.018 1.00 84.06 286 PRO A CA 1
ATOM 2284 C C . PRO A 1 286 ? -26.735 -15.599 17.877 1.00 84.06 286 PRO A C 1
ATOM 2286 O O . PRO A 1 286 ? -26.560 -15.149 16.749 1.00 84.06 286 PRO A O 1
ATOM 2289 N N . ASP A 1 287 ? -26.732 -16.914 18.122 1.00 85.56 287 ASP A N 1
ATOM 2290 C CA . ASP A 1 287 ? -26.427 -17.939 17.102 1.00 85.56 287 ASP A CA 1
ATOM 2291 C C . ASP A 1 287 ? -27.430 -17.975 15.936 1.00 85.56 287 ASP A C 1
ATOM 2293 O O . ASP A 1 287 ? -27.189 -18.618 14.920 1.00 85.56 287 ASP A O 1
ATOM 2297 N N . ARG A 1 288 ? -28.575 -17.298 16.072 1.00 81.19 288 ARG A N 1
ATOM 2298 C CA . ARG A 1 288 ? -29.611 -17.184 15.036 1.00 81.19 288 ARG A CA 1
ATOM 2299 C C . ARG A 1 288 ? -29.684 -15.775 14.446 1.00 81.19 288 ARG A C 1
ATOM 2301 O O . ARG A 1 288 ? -30.750 -15.367 13.994 1.00 81.19 288 ARG A O 1
ATOM 2308 N N . HIS A 1 289 ? -28.578 -15.028 14.497 1.00 77.69 289 HIS A N 1
ATOM 2309 C CA . HIS A 1 289 ? -28.498 -13.600 14.156 1.00 77.69 289 HIS A CA 1
ATOM 2310 C C . HIS A 1 289 ? -29.396 -12.702 15.028 1.00 77.69 289 HIS A C 1
ATOM 2312 O O . HIS A 1 289 ? -29.807 -11.617 14.618 1.00 77.69 289 HIS A O 1
ATOM 2318 N N . GLY A 1 290 ? -29.729 -13.159 16.237 1.00 73.94 290 GLY A N 1
ATOM 2319 C CA . GLY A 1 290 ? -30.473 -12.388 17.223 1.00 73.94 290 GLY A CA 1
ATOM 2320 C C . GLY A 1 290 ? -29.605 -11.361 17.955 1.00 73.94 290 GLY A C 1
ATOM 2321 O O . GLY A 1 290 ? -28.379 -11.423 17.973 1.00 73.94 290 GLY A O 1
ATOM 2322 N N . ASP A 1 291 ? -30.268 -10.401 18.589 1.00 83.44 291 ASP A N 1
ATOM 2323 C CA . ASP A 1 291 ? -29.629 -9.321 19.341 1.00 83.44 291 ASP A CA 1
ATOM 2324 C C . ASP A 1 291 ? -29.114 -9.824 20.707 1.00 83.44 291 ASP A C 1
ATOM 2326 O O . ASP A 1 291 ? -29.891 -10.143 21.616 1.00 83.44 291 ASP A O 1
ATOM 2330 N N . SER A 1 292 ? -27.784 -9.873 20.847 1.00 81.31 292 SER A N 1
ATOM 2331 C CA . SER A 1 292 ? -27.077 -10.336 22.051 1.00 81.31 292 SER A CA 1
ATOM 2332 C C . SER A 1 292 ? -27.426 -9.519 23.304 1.00 81.31 292 SER A C 1
ATOM 2334 O O . SER A 1 292 ? -27.533 -10.074 24.404 1.00 81.31 292 SER A O 1
ATOM 2336 N N . GLU A 1 293 ? -27.669 -8.212 23.166 1.00 81.19 293 GLU A N 1
ATOM 2337 C CA . GLU A 1 293 ? -28.038 -7.359 24.299 1.00 81.19 293 GLU A CA 1
ATOM 2338 C C . GLU A 1 293 ? -29.470 -7.635 24.760 1.00 81.19 293 GLU A C 1
ATOM 2340 O O . GLU A 1 293 ? -29.733 -7.762 25.963 1.00 81.19 293 GLU A O 1
ATOM 2345 N N . LYS A 1 294 ? -30.396 -7.815 23.810 1.00 81.19 294 LYS A N 1
ATOM 2346 C CA . LYS A 1 294 ? -31.776 -8.213 24.128 1.00 81.19 294 LYS A CA 1
ATOM 2347 C C . LYS A 1 294 ? -31.826 -9.571 24.811 1.00 81.19 294 LYS A C 1
ATOM 2349 O O . LYS A 1 294 ? -32.563 -9.716 25.786 1.00 81.19 294 LYS A O 1
ATOM 2354 N N . MET A 1 295 ? -31.024 -10.540 24.367 1.00 87.31 295 MET A N 1
ATOM 2355 C CA . MET A 1 295 ? -30.988 -11.868 24.982 1.00 87.31 295 MET A CA 1
ATOM 2356 C C . MET A 1 295 ? -30.523 -11.819 26.444 1.00 87.31 295 MET A C 1
ATOM 2358 O O . MET A 1 295 ? -31.143 -12.429 27.317 1.00 87.31 295 MET A O 1
ATOM 2362 N N . LYS A 1 296 ? -29.493 -11.018 26.751 1.00 86.62 296 LYS A N 1
ATOM 2363 C CA . LYS A 1 296 ? -29.061 -10.781 28.140 1.00 86.62 296 LYS A CA 1
ATOM 2364 C C . LYS A 1 296 ? -30.180 -10.166 28.982 1.00 86.62 296 LYS A C 1
ATOM 2366 O O . LYS A 1 296 ? -30.436 -10.638 30.087 1.00 86.62 296 LYS A O 1
ATOM 2371 N N . SER A 1 297 ? -30.889 -9.170 28.446 1.00 84.81 297 SER A N 1
ATOM 2372 C CA . SER A 1 297 ? -32.021 -8.533 29.132 1.00 84.81 297 SER A CA 1
ATOM 2373 C C . SER A 1 297 ? -33.167 -9.515 29.423 1.00 84.81 297 SER A C 1
ATOM 2375 O O . SER A 1 297 ? -33.717 -9.506 30.527 1.00 84.81 297 SER A O 1
ATOM 2377 N N . ILE A 1 298 ? -33.477 -10.407 28.475 1.00 87.81 298 ILE A N 1
ATOM 2378 C CA . ILE A 1 298 ? -34.482 -11.471 28.629 1.00 87.81 298 ILE A CA 1
ATOM 2379 C C . ILE A 1 298 ? -34.076 -12.454 29.736 1.00 87.81 298 ILE A C 1
ATOM 2381 O O . ILE A 1 298 ? -34.907 -12.781 30.585 1.00 87.81 298 ILE A O 1
ATOM 2385 N N . ASN A 1 299 ? -32.807 -12.872 29.784 1.00 87.56 299 ASN A N 1
ATOM 2386 C CA . ASN A 1 299 ? -32.294 -13.772 30.825 1.00 87.56 299 ASN A CA 1
ATOM 2387 C C . ASN A 1 299 ? -32.388 -13.143 32.219 1.00 87.56 299 ASN A C 1
ATOM 2389 O O . ASN A 1 299 ? -32.854 -13.781 33.161 1.00 87.56 299 ASN A O 1
ATOM 2393 N N . THR A 1 300 ? -31.992 -11.874 32.357 1.00 86.81 300 THR A N 1
ATOM 2394 C CA . THR A 1 300 ? -32.080 -11.160 33.638 1.00 86.81 300 THR A CA 1
ATOM 2395 C C . THR A 1 300 ? -33.530 -11.009 34.105 1.00 86.81 300 THR A C 1
ATOM 2397 O O . THR A 1 300 ? -33.826 -11.229 35.279 1.00 86.81 300 THR A O 1
ATOM 2400 N N . ALA A 1 301 ? -34.447 -10.673 33.193 1.00 86.62 301 ALA A N 1
ATOM 2401 C CA . ALA A 1 301 ? -35.870 -10.549 33.500 1.00 86.62 301 ALA A CA 1
ATOM 2402 C C . ALA A 1 301 ? -36.509 -11.894 33.890 1.00 86.62 301 ALA A C 1
ATOM 2404 O O . ALA A 1 301 ? -37.299 -11.936 34.833 1.00 86.62 301 ALA A O 1
ATOM 2405 N N . PHE A 1 302 ? -36.133 -12.992 33.225 1.00 88.12 302 PHE A N 1
ATOM 2406 C CA . PHE A 1 302 ? -36.596 -14.341 33.560 1.00 88.12 302 PHE A CA 1
ATOM 2407 C C . PHE A 1 302 ? -36.219 -14.733 34.992 1.00 88.12 302 PHE A C 1
ATOM 2409 O O . PHE A 1 302 ? -37.095 -15.091 35.780 1.00 88.12 302 PHE A O 1
ATOM 2416 N N . THR A 1 303 ? -34.940 -14.597 35.356 1.00 87.19 303 THR A N 1
ATOM 2417 C CA . THR A 1 303 ? -34.457 -14.918 36.707 1.00 87.19 303 THR A CA 1
ATOM 2418 C C . THR A 1 303 ? -35.201 -14.116 37.772 1.00 87.19 303 THR A C 1
ATOM 2420 O O . THR A 1 303 ? -35.571 -14.663 38.807 1.00 87.19 303 THR A O 1
ATOM 2423 N N . LEU A 1 304 ? -35.476 -12.835 37.510 1.00 86.00 304 LEU A N 1
ATOM 2424 C CA . LEU A 1 304 ? -36.180 -11.962 38.448 1.00 86.00 304 LEU A CA 1
ATOM 2425 C C . LEU A 1 304 ? -37.653 -12.365 38.631 1.00 86.00 304 LEU A C 1
ATOM 2427 O O . LEU A 1 304 ? -38.135 -12.400 39.761 1.00 86.00 304 LEU A O 1
ATOM 2431 N N . LEU A 1 305 ? -38.356 -12.715 37.549 1.00 84.56 305 LEU A N 1
ATOM 2432 C CA . LEU A 1 305 ? -39.752 -13.168 37.613 1.00 84.56 305 LEU A CA 1
ATOM 2433 C C . LEU A 1 305 ? -39.898 -14.519 38.324 1.00 84.56 305 LEU A C 1
ATOM 2435 O O . LEU A 1 305 ? -40.835 -14.705 39.097 1.00 84.56 305 LEU A O 1
ATOM 2439 N N . ILE A 1 306 ? -38.966 -15.449 38.094 1.00 86.44 306 ILE A N 1
ATOM 2440 C CA . ILE A 1 306 ? -38.933 -16.729 38.811 1.00 86.44 306 ILE A CA 1
ATOM 2441 C C . ILE A 1 306 ? -38.630 -16.502 40.294 1.00 86.44 306 ILE A C 1
ATOM 2443 O O . ILE A 1 306 ? -39.332 -17.050 41.140 1.00 86.44 306 ILE A O 1
ATOM 2447 N N . LYS A 1 307 ? -37.659 -15.635 40.614 1.00 84.62 307 LYS A N 1
ATOM 2448 C CA . LYS A 1 307 ? -37.309 -15.300 42.000 1.00 84.62 307 LYS A CA 1
ATOM 2449 C C . LYS A 1 307 ? -38.489 -14.692 42.768 1.00 84.62 307 LYS A C 1
ATOM 2451 O O . LYS A 1 307 ? -38.742 -15.075 43.904 1.00 84.62 307 LYS A O 1
ATOM 2456 N N . HIS A 1 308 ? -39.253 -13.806 42.127 1.00 82.44 308 HIS A N 1
ATOM 2457 C CA . HIS A 1 308 ? -40.461 -13.221 42.715 1.00 82.44 308 HIS A CA 1
ATOM 2458 C C . HIS A 1 308 ? -41.543 -14.272 43.024 1.00 82.44 308 HIS A C 1
ATOM 2460 O O . HIS A 1 308 ? -42.263 -14.136 44.007 1.00 82.44 308 HIS A O 1
ATOM 2466 N N . HIS A 1 309 ? -41.668 -15.331 42.215 1.00 79.75 309 HIS A N 1
ATOM 2467 C CA . HIS A 1 309 ? -42.561 -16.454 42.536 1.00 79.75 309 HIS A CA 1
ATOM 2468 C C . HIS A 1 309 ? -42.035 -17.301 43.697 1.00 79.75 309 HIS A C 1
ATOM 2470 O O . HIS A 1 309 ? -42.822 -17.707 44.542 1.00 79.75 309 HIS A O 1
ATOM 2476 N N . THR A 1 310 ? -40.723 -17.536 43.774 1.00 75.00 310 THR A N 1
ATOM 2477 C CA . THR A 1 310 ? -40.124 -18.326 44.865 1.00 75.00 310 THR A CA 1
ATOM 2478 C C . THR A 1 310 ? -40.092 -17.599 46.208 1.00 75.00 310 THR A C 1
ATOM 2480 O O . THR A 1 310 ? -40.107 -18.255 47.235 1.00 75.00 310 THR A O 1
ATOM 2483 N N . GLU A 1 311 ? -40.042 -16.264 46.220 1.00 68.75 311 GLU A N 1
ATOM 2484 C CA . GLU A 1 311 ? -40.076 -15.455 47.454 1.00 68.75 311 GLU A CA 1
ATOM 2485 C C . GLU A 1 311 ? -41.504 -15.231 47.990 1.00 68.75 311 GLU A C 1
ATOM 2487 O O . GLU A 1 311 ? -41.668 -14.748 49.108 1.00 68.75 311 GLU A O 1
ATOM 2492 N N . LYS A 1 312 ? -42.537 -15.546 47.195 1.00 57.28 312 LYS A N 1
ATOM 2493 C CA . LYS A 1 312 ? -43.958 -15.342 47.532 1.00 57.28 312 LYS A CA 1
ATOM 2494 C C . LYS A 1 312 ? -44.710 -16.649 47.848 1.00 57.28 312 LYS A C 1
ATOM 2496 O O . LYS A 1 312 ? -45.883 -16.580 48.214 1.00 57.28 312 LYS A O 1
ATOM 2501 N N . ALA A 1 313 ? -44.065 -17.801 47.661 1.00 47.91 313 ALA A N 1
ATOM 2502 C CA . ALA A 1 313 ? -44.563 -19.130 48.025 1.00 47.91 313 ALA A CA 1
ATOM 2503 C C . ALA A 1 313 ? -44.095 -19.503 49.435 1.00 47.91 313 ALA A C 1
ATOM 2505 O O . ALA A 1 313 ? -44.897 -20.138 50.153 1.00 47.91 313 ALA A O 1
#

Radius of gyration: 37.28 Å; chains: 1; bounding box: 119×51×83 Å